Protein AF-A0A4Y2S601-F1 (afdb_monomer)

Nearest PDB structures (foldseek):
  4omk-assembly2_B  TM=8.924E-01  e=3.543E-10  Homo sapiens
  1o6u-assembly3_E  TM=9.011E-01  e=1.229E-09  Homo sapiens
  4uyb-assembly1_A  TM=9.052E-01  e=1.577E-09  Homo sapiens
  1olm-assembly1_A  TM=8.724E-01  e=9.584E-10  Homo sapiens
  1olm-assembly2_C  TM=8.714E-01  e=4.483E-09  Homo sapiens

pLDDT: mean 80.49, std 18.2, range [22.94, 97.75]

Solvent-accessible surface area (backbone atoms only — not comparable to full-atom values): 13726 Å² total; per-residue (Å²): 129,85,57,85,62,67,76,73,51,52,72,69,57,47,52,36,46,54,53,44,56,72,73,49,52,73,68,60,41,52,76,54,68,65,42,63,64,63,57,45,28,33,25,53,62,38,77,52,36,49,69,59,17,50,49,43,49,54,52,28,57,55,48,37,63,74,72,40,51,94,56,32,86,76,61,80,64,58,68,75,56,49,62,74,56,58,70,26,70,73,52,61,49,97,80,57,25,41,29,33,50,42,56,60,19,72,54,58,48,65,60,48,64,72,74,46,54,66,72,54,54,52,49,43,52,52,36,52,52,55,51,49,50,53,52,26,57,60,50,35,76,40,96,82,44,82,30,63,35,30,34,40,35,40,30,29,50,74,54,44,71,70,64,75,62,32,66,66,40,50,52,50,50,52,50,52,50,48,52,44,47,62,60,41,51,63,32,71,64,43,67,41,66,40,67,61,89,67,52,81,91,79,30,72,64,57,41,44,52,52,48,53,54,52,72,56,52,75,80,78,56,97,57,96,64,72,74,57,74,57,89,73,77,86,75,81,83,127

Organism: Araneus ventricosus (NCBI:txid182803)

Radius of gyration: 18.71 Å; Cα contacts (8 Å, |Δi|>4): 264; chains: 1; bounding box: 41×46×53 Å

Secondary structure (DSSP, 8-state):
---TTGGG--HHHHHHHHHHHHHS-HHHHHHTTT-HHHHHHHHHHTTT-HHHHHHHHHHHHHHHHHHTGGGGGG----HHHHHHHTT-EEEE-TT--EEEEE-GGG--HHHHHHHS-HHHHHHHHHHHHHHHHHHHHHHHTSTT-----EEEEEE-TT--HHHHT-HHHHHHHHHHHHHHHHHSTT-EEEEEEES----TTT-HHHHHHHHHHHHH-----SSTTTT---S-------

Sequence (238 aa):
MTESWESDLSVSEKEALDQLKARMSADMIQELHNDTYHIYLFLKDNNFDVNEAETMLTQTLKWRKKVNADAIESFDPPEIVKIYTKNNRIGFDKKGGIVHYLPLGKLDVKGITMSAKYPDLEKTLVKELEEDIRILKEKRKSPNGPFSDVVLIFDMEGLSFANATDKKGLEYLIRVLRITQNYYPCLIRSVYIINSKFSFDSNLLFCFFVYEVSKFYKVCSNEKETTVICKEILITIF

Foldseek 3Di:
DPQPVVVVDDPLLVVLLVVLVVPDDPVLCVLVVVPSVQLSLLCLLVVSPSVSSNVLSVVLSVVCVVLVLVCLLVDDADPVLCVQQPCQFPAADPLRETEGEHALLPDPLVCVVVVDPLSSNLSVLSSVLVVSQVVQVVCSNDPSDNYQEYEYEYENANRDPCSLPDPSSVVSVLSSLCCCQRRPGPHYQAYHYPPDPDDPVPDVSVVVVVVSSVVSDDNSDPDPPRDCPPPDDPPPDD

Structure (mmCIF, N/CA/C/O backbone):
data_AF-A0A4Y2S601-F1
#
_entry.id   AF-A0A4Y2S601-F1
#
loop_
_atom_site.group_PDB
_atom_site.id
_atom_site.type_symbol
_atom_site.label_atom_id
_atom_site.label_alt_id
_atom_site.label_comp_id
_atom_site.label_asym_id
_atom_site.label_entity_id
_atom_site.label_seq_id
_atom_site.pdbx_PDB_ins_code
_atom_site.Cartn_x
_atom_site.Cartn_y
_atom_site.Cartn_z
_atom_site.occupancy
_atom_site.B_iso_or_equiv
_atom_site.auth_seq_id
_atom_site.auth_comp_id
_atom_site.auth_asym_id
_atom_site.auth_atom_id
_atom_site.pdbx_PDB_model_num
ATOM 1 N N . MET A 1 1 ? 4.704 -0.202 -28.710 1.00 43.44 1 MET A N 1
ATOM 2 C CA . MET A 1 1 ? 4.775 1.243 -28.416 1.00 43.44 1 MET A CA 1
ATOM 3 C C . MET A 1 1 ? 5.462 1.354 -27.078 1.00 43.44 1 MET A C 1
ATOM 5 O O . MET A 1 1 ? 4.994 0.705 -26.155 1.00 43.44 1 MET A O 1
ATOM 9 N N . THR A 1 2 ? 6.587 2.054 -26.999 1.00 55.06 2 THR A N 1
ATOM 10 C CA . THR A 1 2 ? 7.208 2.399 -25.714 1.00 55.06 2 THR A CA 1
ATOM 11 C C . THR A 1 2 ? 6.253 3.328 -24.972 1.00 55.06 2 THR A C 1
ATOM 13 O O . THR A 1 2 ? 5.708 4.254 -25.580 1.00 55.06 2 THR A O 1
ATOM 16 N N . GLU A 1 3 ? 5.964 3.035 -23.709 1.00 64.75 3 GLU A N 1
ATOM 17 C CA . GLU A 1 3 ? 5.076 3.872 -22.902 1.00 64.75 3 GLU A CA 1
ATOM 18 C C . GLU A 1 3 ? 5.718 5.256 -22.693 1.00 64.75 3 GLU A C 1
ATOM 20 O O . GLU A 1 3 ? 6.939 5.368 -22.619 1.00 64.75 3 GLU A O 1
ATOM 25 N N . SER A 1 4 ? 4.908 6.320 -22.609 1.00 71.62 4 SER A N 1
ATOM 26 C CA . SER A 1 4 ? 5.395 7.716 -22.587 1.00 71.62 4 SER A CA 1
ATOM 27 C C . SER A 1 4 ? 6.396 8.028 -21.470 1.00 71.62 4 SER A C 1
ATOM 29 O O . SER A 1 4 ? 7.121 9.004 -21.574 1.00 71.62 4 SER A O 1
ATOM 31 N N . TRP A 1 5 ? 6.424 7.241 -20.398 1.00 80.94 5 TRP A N 1
ATOM 32 C CA . TRP A 1 5 ? 7.339 7.444 -19.275 1.00 80.94 5 TRP A CA 1
ATOM 33 C C . TRP A 1 5 ? 8.708 6.785 -19.501 1.00 80.94 5 TRP A C 1
ATOM 35 O O . TRP A 1 5 ? 9.681 7.184 -18.870 1.00 80.94 5 TRP A O 1
ATOM 45 N N . GLU A 1 6 ? 8.813 5.785 -20.388 1.00 81.31 6 GLU A N 1
ATOM 46 C CA . GLU A 1 6 ? 10.089 5.105 -20.657 1.00 81.31 6 GLU A CA 1
ATOM 47 C C . GLU A 1 6 ? 11.079 6.030 -21.377 1.00 81.31 6 GLU A C 1
ATOM 49 O O . GLU A 1 6 ? 12.290 5.850 -21.253 1.00 81.31 6 GLU A O 1
ATOM 54 N N . SER A 1 7 ? 10.582 7.027 -22.121 1.00 81.62 7 SER A N 1
ATOM 55 C CA . SER A 1 7 ? 11.423 8.036 -22.778 1.00 81.62 7 SER A CA 1
ATOM 56 C C . SER A 1 7 ? 12.052 9.032 -21.809 1.00 81.62 7 SER A C 1
ATOM 58 O O . SER A 1 7 ? 13.055 9.647 -22.163 1.00 81.62 7 SER A O 1
ATOM 60 N N . ASP A 1 8 ? 11.484 9.175 -20.611 1.00 84.31 8 ASP A N 1
ATOM 61 C CA . ASP A 1 8 ? 11.950 10.124 -19.597 1.00 84.31 8 ASP A CA 1
ATOM 62 C C . ASP A 1 8 ? 13.019 9.513 -18.673 1.00 84.31 8 ASP A C 1
ATOM 64 O O . ASP A 1 8 ? 13.593 10.214 -17.839 1.00 84.31 8 ASP A O 1
ATOM 68 N N . LEU A 1 9 ? 13.304 8.213 -18.821 1.00 88.25 9 LEU A N 1
ATOM 69 C CA . LEU A 1 9 ? 14.316 7.514 -18.032 1.00 88.25 9 LEU A CA 1
ATOM 70 C C . LEU A 1 9 ? 15.728 7.951 -18.424 1.00 88.25 9 LEU A C 1
ATOM 72 O O . LEU A 1 9 ? 16.095 7.994 -19.602 1.00 88.25 9 LEU A O 1
ATOM 76 N N . SER A 1 10 ? 16.568 8.182 -17.419 1.00 93.06 10 SER A N 1
ATOM 77 C CA . SER A 1 10 ? 18.008 8.309 -17.622 1.00 93.06 10 SER A CA 1
ATOM 78 C C . SER A 1 10 ? 18.621 6.993 -18.115 1.00 93.06 10 SER A C 1
ATOM 80 O O . SER A 1 10 ? 18.059 5.906 -17.954 1.00 93.06 10 SER A O 1
ATOM 82 N N . VAL A 1 11 ? 19.826 7.078 -18.688 1.00 94.56 11 VAL A N 1
ATOM 83 C CA . VAL A 1 11 ? 20.561 5.901 -19.183 1.00 94.56 11 VAL A CA 1
ATOM 84 C C . VAL A 1 11 ? 20.748 4.858 -18.076 1.00 94.56 11 VAL A C 1
ATOM 86 O O . VAL A 1 11 ? 20.460 3.686 -18.297 1.00 94.56 11 VAL A O 1
ATOM 89 N N . SER A 1 12 ? 21.133 5.284 -16.869 1.00 95.00 12 SER A N 1
ATOM 90 C CA . SER A 1 12 ? 21.341 4.383 -15.729 1.00 95.00 12 SER A CA 1
ATOM 91 C C . SER A 1 12 ? 20.056 3.705 -15.250 1.00 95.00 12 SER A C 1
ATOM 93 O O . SER A 1 12 ? 20.079 2.534 -14.886 1.00 95.00 12 SER A O 1
ATOM 95 N N . GLU A 1 13 ? 18.921 4.411 -15.259 1.00 95.06 13 GLU A N 1
ATOM 96 C CA . GLU A 1 13 ? 17.633 3.820 -14.868 1.00 95.06 13 GLU A CA 1
ATOM 97 C C . GLU A 1 13 ? 17.175 2.771 -15.882 1.00 95.06 13 GLU A C 1
ATOM 99 O O . GLU A 1 13 ? 16.664 1.717 -15.500 1.00 95.06 13 GLU A O 1
ATOM 104 N N . LYS A 1 14 ? 17.397 3.034 -17.176 1.00 95.00 14 LYS A N 1
ATOM 105 C CA . LYS A 1 14 ? 17.099 2.082 -18.245 1.00 95.00 14 LYS A CA 1
ATOM 106 C C . LYS A 1 14 ? 17.978 0.836 -18.156 1.00 95.00 14 LYS A C 1
ATOM 108 O O . LYS A 1 14 ? 17.459 -0.272 -18.240 1.00 95.00 14 LYS A O 1
ATOM 113 N N . GLU A 1 15 ? 19.279 1.004 -17.924 1.00 96.62 15 GLU A N 1
ATOM 114 C CA . GLU A 1 15 ? 20.208 -0.113 -17.718 1.00 96.62 15 GLU A CA 1
ATOM 115 C C . GLU A 1 15 ? 19.800 -0.979 -16.519 1.00 96.62 15 GLU A C 1
ATOM 117 O O . GLU A 1 15 ? 19.777 -2.205 -16.628 1.00 96.62 15 GLU A O 1
ATOM 122 N N . ALA A 1 16 ? 19.410 -0.362 -15.398 1.00 97.44 16 ALA A N 1
ATOM 123 C CA . ALA A 1 16 ? 18.926 -1.083 -14.223 1.00 97.44 16 ALA A CA 1
ATOM 124 C C . ALA A 1 16 ? 17.616 -1.846 -14.504 1.00 97.44 16 ALA A C 1
ATOM 126 O O . ALA A 1 16 ? 17.461 -2.992 -14.073 1.00 97.44 16 ALA A O 1
ATOM 127 N N . LEU A 1 17 ? 16.690 -1.244 -15.261 1.00 96.56 17 LEU A N 1
ATOM 128 C CA . LEU A 1 17 ? 15.437 -1.880 -15.679 1.00 96.56 17 LEU A CA 1
ATOM 129 C C . LEU A 1 17 ? 15.673 -3.080 -16.596 1.00 96.56 17 LEU A C 1
ATOM 131 O O . LEU A 1 17 ? 15.105 -4.150 -16.363 1.00 96.56 17 LEU A O 1
ATOM 135 N N . ASP A 1 18 ? 16.527 -2.923 -17.604 1.00 95.75 18 ASP A N 1
ATOM 136 C CA . ASP A 1 18 ? 16.888 -3.996 -18.528 1.00 95.75 18 ASP A CA 1
ATOM 137 C C . ASP A 1 18 ? 17.619 -5.127 -17.789 1.00 95.75 18 ASP A C 1
ATOM 139 O O . ASP A 1 18 ? 17.313 -6.305 -17.996 1.00 95.75 18 ASP A O 1
ATOM 143 N N . GLN A 1 19 ? 18.520 -4.787 -16.860 1.00 97.75 19 GLN A N 1
ATOM 144 C CA . GLN A 1 19 ? 19.219 -5.769 -16.035 1.00 97.75 19 GLN A CA 1
ATOM 145 C C . GLN A 1 19 ? 18.258 -6.550 -15.132 1.00 97.75 19 GLN A C 1
ATOM 147 O O . GLN A 1 19 ? 18.365 -7.775 -15.067 1.00 97.75 19 GLN A O 1
ATOM 152 N N . LEU A 1 20 ? 17.321 -5.881 -14.451 1.00 97.19 20 LEU A N 1
ATOM 153 C CA . LEU A 1 20 ? 16.340 -6.558 -13.599 1.00 97.19 20 LEU A CA 1
ATOM 154 C C . LEU A 1 20 ? 15.445 -7.485 -14.429 1.00 97.19 20 LEU A C 1
ATOM 156 O O . LEU A 1 20 ? 15.294 -8.656 -14.087 1.00 97.19 20 LEU A O 1
ATOM 160 N N . LYS A 1 21 ? 14.917 -7.003 -15.560 1.00 95.50 21 LYS A N 1
ATOM 161 C CA . LYS A 1 21 ? 14.099 -7.815 -16.474 1.00 95.50 21 LYS A CA 1
ATOM 162 C C . LYS A 1 21 ? 14.841 -9.048 -16.984 1.00 95.50 21 LYS A C 1
ATOM 164 O O . LYS A 1 21 ? 14.238 -10.112 -17.068 1.00 95.50 21 LYS A O 1
ATOM 169 N N . ALA A 1 22 ? 16.136 -8.932 -17.283 1.00 96.00 22 ALA A N 1
ATOM 170 C CA . ALA A 1 22 ? 16.953 -10.058 -17.735 1.00 96.00 22 ALA A CA 1
ATOM 171 C C . ALA A 1 22 ? 17.156 -11.145 -16.660 1.00 96.00 22 ALA A C 1
ATOM 173 O O . ALA A 1 22 ? 17.421 -12.296 -17.008 1.00 96.00 22 ALA A O 1
ATOM 174 N N . ARG A 1 23 ? 17.031 -10.805 -15.369 1.00 96.12 23 ARG A N 1
ATOM 175 C CA . ARG A 1 23 ? 17.093 -11.769 -14.252 1.00 96.12 23 ARG A CA 1
ATOM 176 C C . ARG A 1 23 ? 15.753 -12.446 -13.966 1.00 96.12 23 ARG A C 1
ATOM 178 O O . ARG A 1 23 ? 15.719 -13.501 -13.338 1.00 96.12 23 ARG A O 1
ATOM 185 N N . MET A 1 24 ? 14.651 -11.857 -14.420 1.00 94.69 24 MET A N 1
ATOM 186 C CA . MET A 1 24 ? 13.309 -12.379 -14.186 1.00 94.69 24 MET A CA 1
ATOM 187 C C . MET A 1 24 ? 12.972 -13.518 -15.152 1.00 94.69 24 MET A C 1
ATOM 189 O O . MET A 1 24 ? 13.279 -13.465 -16.343 1.00 94.69 24 MET A O 1
ATOM 193 N N . SER A 1 25 ? 12.276 -14.543 -14.655 1.00 93.38 25 SER A N 1
ATOM 194 C CA . SER A 1 25 ? 11.689 -15.565 -15.524 1.00 93.38 25 SER A CA 1
ATOM 195 C C . SER A 1 25 ? 10.435 -15.040 -16.233 1.00 93.38 25 SER A C 1
ATOM 197 O O . SER A 1 25 ? 9.776 -14.111 -15.757 1.00 93.38 25 SER A O 1
ATOM 199 N N . ALA A 1 26 ? 10.062 -15.674 -17.350 1.00 89.81 26 ALA A N 1
ATOM 200 C CA . ALA A 1 26 ? 8.821 -15.356 -18.062 1.00 89.81 26 ALA A CA 1
ATOM 201 C C . ALA A 1 26 ? 7.587 -15.468 -17.147 1.00 89.81 26 ALA A C 1
ATOM 203 O O . ALA A 1 26 ? 6.719 -14.597 -17.179 1.00 89.81 26 ALA A O 1
ATOM 204 N N . ASP A 1 27 ? 7.563 -16.475 -16.269 1.00 90.00 27 ASP A N 1
ATOM 205 C CA . ASP A 1 27 ? 6.489 -16.676 -15.293 1.00 90.00 27 ASP A CA 1
ATOM 206 C C . ASP A 1 27 ? 6.383 -15.499 -14.310 1.00 90.00 27 ASP A C 1
ATOM 208 O O . ASP A 1 27 ? 5.287 -15.009 -14.053 1.00 90.00 27 ASP A O 1
ATOM 212 N N . MET A 1 28 ? 7.510 -14.979 -13.802 1.00 90.56 28 MET A N 1
ATOM 213 C CA . MET A 1 28 ? 7.509 -13.818 -12.896 1.00 90.56 28 MET A CA 1
ATOM 214 C C . MET A 1 28 ? 6.977 -12.557 -13.584 1.00 90.56 28 MET A C 1
ATOM 216 O O . MET A 1 28 ? 6.240 -11.779 -12.979 1.00 90.56 28 MET A O 1
ATOM 220 N N . ILE A 1 29 ? 7.336 -12.348 -14.852 1.00 87.38 29 ILE A N 1
ATOM 221 C CA . ILE A 1 29 ? 6.845 -11.211 -15.643 1.00 87.38 29 ILE A CA 1
ATOM 222 C C . ILE A 1 29 ? 5.335 -11.348 -15.885 1.00 87.38 29 ILE A C 1
ATOM 224 O O . ILE A 1 29 ? 4.592 -10.370 -15.757 1.00 87.38 29 ILE A O 1
ATOM 228 N N . GLN A 1 30 ? 4.865 -12.561 -16.184 1.00 87.44 30 GLN A N 1
ATOM 229 C CA . GLN A 1 30 ? 3.446 -12.848 -16.367 1.00 87.44 30 GLN A CA 1
ATOM 230 C C . GLN A 1 30 ? 2.643 -12.647 -15.072 1.00 87.44 30 GLN A C 1
ATOM 232 O O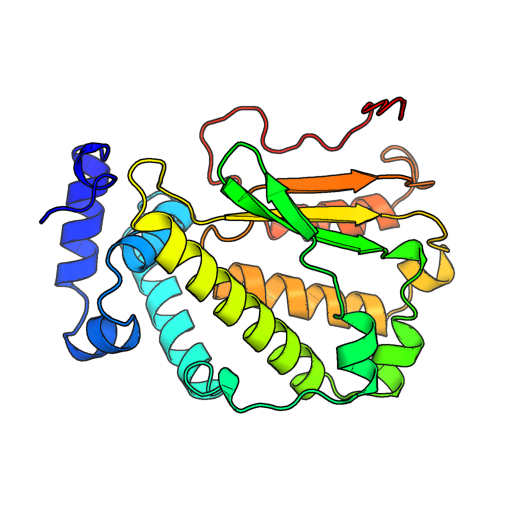 . GLN A 1 30 ? 1.552 -12.082 -15.132 1.00 87.44 30 GLN A O 1
ATOM 237 N N . GLU A 1 31 ? 3.180 -13.044 -13.913 1.00 87.31 31 GLU A N 1
ATOM 238 C CA . GLU A 1 31 ? 2.572 -12.804 -12.591 1.00 87.31 31 GLU A CA 1
ATOM 239 C C . GLU A 1 31 ? 2.428 -11.310 -12.265 1.00 87.31 31 GLU A C 1
ATOM 241 O O . GLU A 1 31 ? 1.511 -10.913 -11.554 1.00 87.31 31 GLU A O 1
ATOM 246 N N . LEU A 1 32 ? 3.284 -10.454 -12.830 1.00 86.12 32 LEU A N 1
ATOM 247 C CA . LEU A 1 32 ? 3.144 -8.994 -12.753 1.00 86.12 32 LEU A CA 1
ATOM 248 C C . LEU A 1 32 ? 2.290 -8.415 -13.891 1.00 86.12 32 LEU A C 1
ATOM 250 O O . LEU A 1 32 ? 2.290 -7.204 -14.118 1.00 86.12 32 LEU A O 1
ATOM 254 N N . HIS A 1 33 ? 1.549 -9.264 -14.605 1.00 85.75 33 HIS A N 1
ATOM 255 C CA . HIS A 1 33 ? 0.698 -8.909 -15.740 1.00 85.75 33 HIS A CA 1
ATOM 256 C C . HIS A 1 33 ? 1.441 -8.184 -16.870 1.00 85.75 33 HIS A C 1
ATOM 258 O O . HIS A 1 33 ? 0.845 -7.377 -17.581 1.00 85.75 33 HIS A O 1
ATOM 264 N N . ASN A 1 34 ? 2.737 -8.466 -17.044 1.00 86.38 34 ASN A N 1
ATOM 265 C CA . ASN A 1 34 ? 3.615 -7.779 -17.996 1.00 86.38 34 ASN A CA 1
ATOM 266 C C . ASN A 1 34 ? 3.676 -6.248 -17.790 1.00 86.38 34 ASN A C 1
ATOM 268 O O . ASN A 1 34 ? 3.987 -5.504 -18.721 1.00 86.38 34 ASN A O 1
ATOM 272 N N . ASP A 1 35 ? 3.391 -5.767 -16.576 1.00 89.06 35 ASP A N 1
ATOM 273 C CA . ASP A 1 35 ? 3.436 -4.345 -16.239 1.00 89.06 35 ASP A CA 1
ATOM 274 C C . ASP A 1 35 ? 4.883 -3.904 -15.991 1.00 89.06 35 ASP A C 1
ATOM 276 O O . ASP A 1 35 ? 5.423 -4.008 -14.887 1.00 89.06 35 ASP A O 1
ATOM 280 N N . THR A 1 36 ? 5.522 -3.410 -17.053 1.00 90.81 36 THR A N 1
ATOM 281 C CA . THR A 1 36 ? 6.906 -2.921 -17.000 1.00 90.81 36 THR A CA 1
ATOM 282 C C . THR A 1 36 ? 7.070 -1.775 -16.008 1.00 90.81 36 THR A C 1
ATOM 284 O O . THR A 1 36 ? 8.086 -1.706 -15.317 1.00 90.81 36 THR A O 1
ATOM 287 N N . TYR A 1 37 ? 6.079 -0.894 -15.897 1.00 90.19 37 TYR A N 1
ATOM 288 C CA . TYR A 1 37 ? 6.154 0.214 -14.959 1.00 90.19 37 TYR A CA 1
ATOM 289 C C . TYR A 1 37 ? 6.116 -0.283 -13.512 1.00 90.19 37 TYR A C 1
ATOM 291 O O . TYR A 1 37 ? 6.840 0.230 -12.667 1.00 90.19 37 TYR A O 1
ATOM 299 N N . HIS A 1 38 ? 5.327 -1.319 -13.213 1.00 90.69 38 HIS A N 1
ATOM 300 C CA . HIS A 1 38 ? 5.338 -1.934 -11.885 1.00 90.69 38 HIS A CA 1
ATOM 301 C C . HIS A 1 38 ? 6.722 -2.504 -11.537 1.00 90.69 38 HIS A C 1
ATOM 303 O O . HIS A 1 38 ? 7.194 -2.294 -10.425 1.00 90.69 38 HIS A O 1
ATOM 309 N N . ILE A 1 39 ? 7.415 -3.139 -12.492 1.00 94.00 39 ILE A N 1
ATOM 310 C CA . ILE A 1 39 ? 8.810 -3.586 -12.312 1.00 94.00 39 ILE A CA 1
ATOM 311 C C . ILE A 1 39 ? 9.731 -2.387 -12.034 1.00 94.00 39 ILE A C 1
ATOM 313 O O . ILE A 1 39 ? 10.544 -2.432 -11.111 1.00 94.00 39 ILE A O 1
ATOM 317 N N . TYR A 1 40 ? 9.570 -1.293 -12.784 1.00 93.75 40 TYR A N 1
ATOM 318 C CA . TYR A 1 40 ? 10.312 -0.050 -12.558 1.00 93.75 40 TYR A CA 1
ATOM 319 C C . TYR A 1 40 ? 10.093 0.522 -11.146 1.00 93.75 40 TYR A C 1
ATOM 321 O O . TYR A 1 40 ? 11.049 0.996 -10.535 1.00 93.75 40 TYR A O 1
ATOM 329 N N . LEU A 1 41 ? 8.884 0.427 -10.577 1.00 91.75 41 LEU A N 1
ATOM 330 C CA . LEU A 1 41 ? 8.625 0.898 -9.211 1.00 91.75 41 LEU A CA 1
ATOM 331 C C . LEU A 1 41 ? 9.475 0.170 -8.159 1.00 91.75 41 LEU A C 1
ATOM 333 O O . LEU A 1 41 ? 9.933 0.819 -7.224 1.00 91.75 41 LEU A O 1
ATOM 337 N N . PHE A 1 42 ? 9.755 -1.130 -8.319 1.00 94.25 42 PHE A N 1
ATOM 338 C CA . PHE A 1 42 ? 10.661 -1.850 -7.409 1.00 94.25 42 PHE A CA 1
ATOM 339 C C . PHE A 1 42 ? 12.089 -1.303 -7.459 1.00 94.25 42 PHE A C 1
ATOM 341 O O . PHE A 1 42 ? 12.743 -1.209 -6.422 1.00 94.25 42 PHE A O 1
ATOM 348 N N . LEU A 1 43 ? 12.573 -0.920 -8.643 1.00 95.06 43 LEU A N 1
ATOM 349 C CA . LEU A 1 43 ? 13.878 -0.272 -8.781 1.00 95.06 43 LEU A CA 1
ATOM 350 C C . LEU A 1 43 ? 13.867 1.105 -8.133 1.00 95.06 43 LEU A C 1
ATOM 352 O O . LEU A 1 43 ? 14.752 1.410 -7.338 1.00 95.06 43 LEU A O 1
ATOM 356 N N . LYS A 1 44 ? 12.840 1.908 -8.417 1.00 90.81 44 LYS A N 1
ATOM 357 C CA . LYS A 1 44 ? 12.692 3.246 -7.844 1.00 90.81 44 LYS A CA 1
ATOM 358 C C . LYS A 1 44 ? 12.669 3.216 -6.310 1.00 90.81 44 LYS A C 1
ATOM 360 O O . LYS A 1 44 ? 13.366 4.010 -5.687 1.00 90.81 44 LYS A O 1
ATOM 365 N N . ASP A 1 45 ? 11.952 2.267 -5.705 1.00 87.06 45 ASP A N 1
ATOM 366 C CA . ASP A 1 45 ? 11.852 2.104 -4.242 1.00 87.06 45 ASP A CA 1
ATOM 367 C C . ASP A 1 45 ? 13.185 1.704 -3.578 1.00 87.06 45 ASP A C 1
ATOM 369 O O . ASP A 1 45 ? 13.444 1.970 -2.398 1.00 87.06 45 ASP A O 1
ATOM 373 N N . ASN A 1 46 ? 14.071 1.093 -4.366 1.00 90.94 46 ASN A N 1
ATOM 374 C CA . ASN A 1 46 ? 15.376 0.605 -3.938 1.00 90.94 46 ASN A CA 1
ATOM 375 C C . ASN A 1 46 ? 16.536 1.423 -4.524 1.00 90.94 46 ASN A C 1
ATOM 377 O O . ASN A 1 46 ? 17.654 0.925 -4.611 1.00 90.94 46 ASN A O 1
ATOM 381 N N . ASN A 1 47 ? 16.295 2.689 -4.896 1.00 91.06 47 ASN A N 1
ATOM 382 C CA . ASN A 1 47 ? 17.311 3.604 -5.439 1.00 91.06 47 ASN A CA 1
ATOM 383 C C . ASN A 1 47 ? 18.101 3.011 -6.622 1.00 91.06 47 ASN A C 1
ATOM 385 O O . ASN A 1 47 ? 19.299 3.252 -6.760 1.00 91.06 47 ASN A O 1
ATOM 389 N N . PHE A 1 48 ? 17.425 2.223 -7.458 1.00 94.31 48 PHE A N 1
ATOM 390 C CA . PHE A 1 48 ? 17.985 1.512 -8.607 1.00 94.31 48 PHE A CA 1
ATOM 391 C C . PHE A 1 48 ? 19.071 0.476 -8.266 1.00 94.31 48 PHE A C 1
ATOM 393 O O . PHE A 1 48 ? 19.785 0.023 -9.160 1.00 94.31 48 PHE A O 1
ATOM 400 N N . ASP A 1 49 ? 19.158 0.027 -7.007 1.00 96.38 49 ASP A N 1
ATOM 401 C CA . ASP A 1 49 ? 19.901 -1.186 -6.665 1.00 96.38 49 ASP A CA 1
ATOM 402 C C . ASP A 1 49 ? 19.134 -2.414 -7.172 1.00 96.38 49 ASP A C 1
ATOM 404 O O . ASP A 1 49 ? 18.074 -2.787 -6.660 1.00 96.38 49 ASP A O 1
ATOM 408 N N . VAL A 1 50 ? 19.683 -3.047 -8.207 1.00 97.75 50 VAL A N 1
ATOM 409 C CA . VAL A 1 50 ? 19.055 -4.190 -8.875 1.00 97.75 50 VAL A CA 1
ATOM 410 C C . VAL A 1 50 ? 18.932 -5.404 -7.950 1.00 97.75 50 VAL A C 1
ATOM 412 O O . VAL A 1 50 ? 17.951 -6.135 -8.057 1.00 97.75 50 VAL A O 1
ATOM 415 N N . ASN A 1 51 ? 19.874 -5.626 -7.028 1.00 97.56 51 ASN A N 1
ATOM 416 C CA . ASN A 1 51 ? 19.836 -6.786 -6.131 1.00 97.56 51 ASN A CA 1
ATOM 417 C C . ASN A 1 51 ? 18.756 -6.623 -5.052 1.00 97.56 51 ASN A C 1
ATOM 419 O O . ASN A 1 51 ? 18.021 -7.570 -4.752 1.00 97.56 51 ASN A O 1
ATOM 423 N N . GLU A 1 52 ? 18.642 -5.424 -4.481 1.00 96.12 52 GLU A N 1
ATOM 424 C CA . GLU A 1 52 ? 17.601 -5.109 -3.495 1.00 96.12 52 GLU A CA 1
ATOM 425 C C . GLU A 1 52 ? 16.209 -5.110 -4.144 1.00 96.12 52 GLU A C 1
ATOM 427 O O . GLU A 1 52 ? 15.277 -5.725 -3.618 1.00 96.12 52 GLU A O 1
ATOM 432 N N . ALA A 1 53 ? 16.075 -4.527 -5.341 1.00 96.25 53 ALA A N 1
ATOM 433 C CA . ALA A 1 53 ? 14.828 -4.551 -6.104 1.00 96.25 53 ALA A CA 1
ATOM 434 C C . ALA A 1 53 ? 14.387 -5.982 -6.456 1.00 96.25 53 ALA A C 1
ATOM 436 O O . ALA A 1 53 ? 13.223 -6.335 -6.262 1.00 96.25 53 ALA A O 1
ATOM 437 N N . GLU A 1 54 ? 15.310 -6.831 -6.919 1.00 96.88 54 GLU A N 1
ATOM 438 C CA . GLU A 1 54 ? 15.053 -8.250 -7.199 1.00 96.88 54 GLU A CA 1
ATOM 439 C C . GLU A 1 54 ? 14.608 -9.011 -5.941 1.00 96.88 54 GLU A C 1
ATOM 441 O O . GLU A 1 54 ? 13.668 -9.816 -5.985 1.00 96.88 54 GLU A O 1
ATOM 446 N N . THR A 1 55 ? 15.243 -8.724 -4.803 1.00 96.62 55 THR A N 1
ATOM 447 C CA . THR A 1 55 ? 14.897 -9.318 -3.508 1.00 96.62 55 THR A CA 1
ATOM 448 C C . THR A 1 55 ? 13.478 -8.936 -3.092 1.00 96.62 55 THR A C 1
ATOM 450 O O . THR A 1 55 ? 12.668 -9.823 -2.797 1.00 96.62 55 THR A O 1
ATOM 453 N N . MET A 1 56 ? 13.144 -7.643 -3.116 1.00 95.19 56 MET A N 1
ATOM 454 C CA . MET A 1 56 ? 11.811 -7.138 -2.774 1.00 95.19 56 MET A CA 1
ATOM 455 C C . MET A 1 56 ? 10.734 -7.679 -3.724 1.00 95.19 56 MET A C 1
ATOM 457 O O . MET A 1 56 ? 9.682 -8.143 -3.274 1.00 95.19 56 MET A O 1
ATOM 461 N N . LEU A 1 57 ? 11.003 -7.693 -5.031 1.00 96.31 57 LEU A N 1
ATOM 462 C CA . LEU A 1 57 ? 10.089 -8.218 -6.048 1.00 96.31 57 LEU A CA 1
ATOM 463 C C . LEU A 1 57 ? 9.809 -9.706 -5.815 1.00 96.31 57 LEU A C 1
ATOM 465 O O . LEU A 1 57 ? 8.653 -10.131 -5.771 1.00 96.31 57 LEU A O 1
ATOM 469 N N . THR A 1 58 ? 10.852 -10.504 -5.583 1.00 95.75 58 THR A N 1
ATOM 470 C CA . THR A 1 58 ? 10.716 -11.945 -5.322 1.00 95.75 58 THR A CA 1
ATOM 471 C C . THR A 1 58 ? 9.922 -12.218 -4.044 1.00 95.75 58 THR A C 1
ATOM 473 O O . THR A 1 58 ? 9.093 -13.134 -4.000 1.00 95.75 58 THR A O 1
ATOM 476 N N . GLN A 1 59 ? 10.155 -11.436 -2.987 1.00 96.44 59 GLN A N 1
ATOM 477 C CA . GLN A 1 59 ? 9.381 -11.526 -1.747 1.00 96.44 59 GLN A CA 1
ATOM 478 C C . GLN A 1 59 ? 7.914 -11.154 -1.973 1.00 96.44 59 GLN A C 1
ATOM 480 O O . GLN A 1 59 ? 7.026 -11.854 -1.478 1.00 96.44 59 GLN A O 1
ATOM 485 N N . THR A 1 60 ? 7.661 -10.119 -2.772 1.00 96.00 60 THR A N 1
ATOM 486 C CA . THR A 1 60 ? 6.312 -9.676 -3.131 1.00 96.00 60 THR A CA 1
ATOM 487 C C . THR A 1 60 ? 5.556 -10.758 -3.887 1.00 96.00 60 THR A C 1
ATOM 489 O O . THR A 1 60 ? 4.458 -11.116 -3.471 1.00 96.00 60 THR A O 1
ATOM 492 N N . LEU A 1 61 ? 6.149 -11.375 -4.912 1.00 95.44 61 LEU A N 1
ATOM 493 C CA . LEU A 1 61 ? 5.510 -12.468 -5.657 1.00 95.44 61 LEU A CA 1
ATOM 494 C C . LEU A 1 61 ? 5.161 -13.667 -4.762 1.00 95.44 61 LEU A C 1
ATOM 496 O O . LEU A 1 61 ? 4.057 -14.212 -4.828 1.00 95.44 61 LEU A O 1
ATOM 500 N N . LYS A 1 62 ? 6.064 -14.052 -3.849 1.00 95.81 62 LYS A N 1
ATOM 501 C CA . LYS A 1 62 ? 5.788 -15.108 -2.857 1.00 95.81 62 LYS A CA 1
ATOM 502 C C . LYS A 1 62 ? 4.630 -14.731 -1.930 1.00 95.81 62 LYS A C 1
ATOM 504 O O . LYS A 1 62 ? 3.779 -15.571 -1.630 1.00 95.81 62 LYS A O 1
ATOM 509 N N . TRP A 1 63 ? 4.596 -13.485 -1.464 1.00 96.25 63 TRP A N 1
ATOM 510 C CA . TRP A 1 63 ? 3.533 -12.991 -0.595 1.00 96.25 63 TRP A CA 1
ATOM 511 C C . TRP A 1 63 ? 2.183 -12.917 -1.316 1.00 96.25 63 TRP A C 1
ATOM 513 O O . TRP A 1 63 ? 1.197 -13.406 -0.764 1.00 96.25 63 TRP A O 1
ATOM 523 N N . ARG A 1 64 ? 2.142 -12.420 -2.561 1.00 95.31 64 ARG A N 1
ATOM 524 C CA . ARG A 1 64 ? 0.929 -12.360 -3.395 1.00 95.31 64 ARG A CA 1
ATOM 525 C C . ARG A 1 64 ? 0.262 -13.727 -3.507 1.00 95.31 64 ARG A C 1
ATOM 527 O O . ARG A 1 64 ? -0.929 -13.848 -3.226 1.00 95.31 64 ARG A O 1
ATOM 534 N N . LYS A 1 65 ? 1.046 -14.775 -3.796 1.00 94.62 65 LYS A N 1
ATOM 535 C CA . LYS A 1 65 ? 0.567 -16.170 -3.821 1.00 94.62 65 LYS A CA 1
ATOM 536 C C . LYS A 1 65 ? 0.007 -16.612 -2.472 1.00 94.62 65 LYS A C 1
ATOM 538 O O . LYS A 1 65 ? -1.061 -17.212 -2.410 1.00 94.62 65 LYS A O 1
ATOM 543 N N . LYS A 1 66 ? 0.702 -16.290 -1.376 1.00 94.44 66 LYS A N 1
ATOM 544 C CA . LY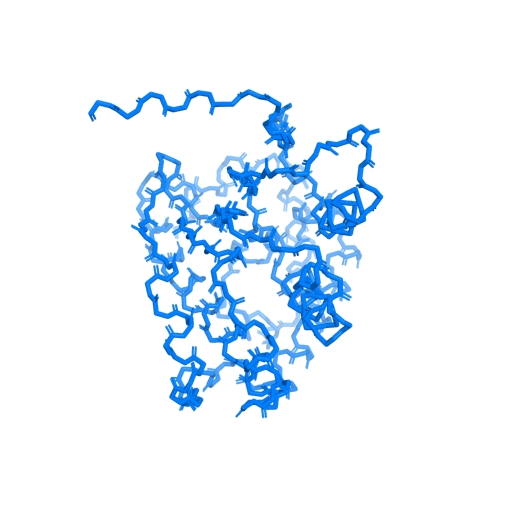S A 1 66 ? 0.285 -16.659 -0.014 1.00 94.44 66 LYS A CA 1
ATOM 545 C C . LYS A 1 66 ? -1.060 -16.041 0.378 1.00 94.44 66 LYS A C 1
ATOM 547 O O . LYS A 1 66 ? -1.848 -16.702 1.050 1.00 94.44 66 LYS A O 1
ATOM 552 N N . VAL A 1 67 ? -1.307 -14.785 0.007 1.00 92.94 67 VAL A N 1
ATOM 553 C CA . VAL A 1 67 ? -2.554 -14.077 0.355 1.00 92.94 67 VAL A CA 1
ATOM 554 C C . VAL A 1 67 ? -3.639 -14.199 -0.714 1.00 92.94 67 VAL A C 1
ATOM 556 O O . VAL A 1 67 ? -4.753 -13.730 -0.490 1.00 92.94 67 VAL A O 1
ATOM 559 N N . ASN A 1 68 ? -3.334 -14.868 -1.830 1.00 93.00 68 ASN A N 1
ATOM 560 C CA . ASN A 1 68 ? -4.190 -14.980 -3.006 1.00 93.00 68 ASN A CA 1
ATOM 561 C C . ASN A 1 68 ? -4.611 -13.600 -3.550 1.00 93.00 68 ASN A C 1
ATOM 563 O O . ASN A 1 68 ? -5.791 -13.359 -3.809 1.00 93.00 68 ASN A O 1
ATOM 567 N N . ALA A 1 69 ? -3.637 -12.687 -3.666 1.00 93.00 69 ALA A N 1
ATOM 568 C CA . ALA A 1 69 ? -3.864 -11.300 -4.081 1.00 93.00 69 ALA A CA 1
ATOM 569 C C . ALA A 1 69 ? -4.546 -11.216 -5.456 1.00 93.00 69 ALA A C 1
ATOM 571 O O . ALA A 1 69 ? -5.471 -10.434 -5.635 1.00 93.00 69 ALA A O 1
ATOM 572 N N . ASP A 1 70 ? -4.179 -12.089 -6.395 1.00 89.88 70 ASP A N 1
ATOM 573 C CA . ASP A 1 70 ? -4.705 -12.049 -7.767 1.00 89.88 70 ASP A CA 1
ATOM 574 C C . ASP A 1 70 ? -6.197 -12.426 -7.857 1.00 89.88 70 ASP A C 1
ATOM 576 O O . ASP A 1 70 ? -6.865 -12.104 -8.835 1.00 89.88 70 ASP A O 1
ATOM 580 N N . ALA A 1 71 ? -6.750 -13.070 -6.823 1.00 93.12 71 ALA A N 1
ATOM 581 C CA . ALA A 1 71 ? -8.179 -13.362 -6.711 1.00 93.12 71 ALA A CA 1
ATOM 582 C C . ALA A 1 71 ? -8.882 -12.497 -5.647 1.00 93.12 71 ALA A C 1
ATOM 584 O O . ALA A 1 71 ? -10.042 -12.762 -5.310 1.00 93.12 71 ALA A O 1
ATOM 585 N N . ILE A 1 72 ? -8.221 -11.464 -5.106 1.00 94.50 72 ILE A N 1
ATOM 586 C CA . ILE A 1 72 ? -8.761 -10.649 -4.005 1.00 94.50 72 ILE A CA 1
ATOM 587 C C . ILE A 1 72 ? -10.030 -9.880 -4.400 1.00 94.50 72 ILE A C 1
ATOM 589 O O . ILE A 1 72 ? -10.860 -9.548 -3.550 1.00 94.50 72 ILE A O 1
ATOM 593 N N . GLU A 1 73 ? -10.248 -9.642 -5.695 1.00 90.88 73 GLU A N 1
ATOM 594 C CA . GLU A 1 73 ? -11.486 -9.034 -6.189 1.00 90.88 73 GLU A CA 1
ATOM 595 C C . GLU A 1 73 ? -12.728 -9.860 -5.802 1.00 90.88 73 GLU A C 1
ATOM 597 O O . GLU A 1 73 ? -13.780 -9.279 -5.537 1.00 90.88 73 GLU A O 1
ATOM 602 N N . SER A 1 74 ? -12.594 -11.183 -5.658 1.00 92.81 74 SER A N 1
ATOM 603 C CA . SER A 1 74 ? -13.679 -12.083 -5.234 1.00 92.81 74 SER A CA 1
ATOM 604 C C . SER A 1 74 ? -13.912 -12.131 -3.717 1.00 92.81 74 SER A C 1
ATOM 606 O O . SER A 1 74 ? -14.944 -12.627 -3.271 1.00 92.81 74 SER A O 1
ATOM 608 N N . PHE A 1 75 ? -12.974 -11.622 -2.909 1.00 94.38 75 PHE A N 1
ATOM 609 C CA . PHE A 1 75 ? -13.122 -11.581 -1.455 1.00 94.38 75 PHE A CA 1
ATOM 610 C C . PHE A 1 75 ? -14.199 -10.569 -1.055 1.00 94.38 75 PHE A C 1
ATOM 612 O O . PHE A 1 75 ? -14.125 -9.406 -1.458 1.00 94.38 75 PHE A O 1
ATOM 619 N N . ASP A 1 76 ? -15.163 -10.995 -0.240 1.00 93.69 76 ASP A N 1
ATOM 620 C CA . ASP A 1 76 ? -16.176 -10.115 0.339 1.00 93.69 76 ASP A CA 1
ATOM 621 C C . ASP A 1 76 ? -15.807 -9.760 1.791 1.00 93.69 76 ASP A C 1
ATOM 623 O O . ASP A 1 76 ? -15.809 -10.650 2.649 1.00 93.69 76 ASP A O 1
ATOM 627 N N . PRO A 1 77 ? -15.443 -8.497 2.091 1.00 92.88 77 PRO A N 1
ATOM 628 C CA . PRO A 1 77 ? -15.108 -8.088 3.450 1.00 92.88 77 PRO A CA 1
ATOM 629 C C . PRO A 1 77 ? -16.291 -8.239 4.419 1.00 92.88 77 PRO A C 1
ATOM 631 O O . PRO A 1 77 ? -17.446 -8.131 4.008 1.00 92.88 77 PRO A O 1
ATOM 634 N N . PRO A 1 78 ? -16.053 -8.393 5.732 1.00 92.00 78 PRO A N 1
ATOM 635 C CA . PRO A 1 78 ? -17.136 -8.317 6.707 1.00 92.00 78 PRO A CA 1
ATOM 636 C C . PRO A 1 78 ? -17.847 -6.954 6.640 1.00 92.00 78 PRO A C 1
ATOM 638 O O . PRO A 1 78 ? -17.187 -5.922 6.518 1.00 92.00 78 PRO A O 1
ATOM 641 N N . GLU A 1 79 ? -19.177 -6.931 6.785 1.00 90.31 79 GLU A N 1
ATOM 642 C CA . GLU A 1 79 ? -19.997 -5.705 6.675 1.00 90.31 79 GLU A CA 1
ATOM 643 C C . GLU A 1 79 ? -19.490 -4.555 7.543 1.00 90.31 79 GLU A C 1
ATOM 645 O O . GLU A 1 79 ? -19.408 -3.410 7.105 1.00 90.31 79 GLU A O 1
ATOM 650 N N . ILE A 1 80 ? -19.081 -4.878 8.770 1.00 86.69 80 ILE A N 1
ATOM 651 C CA . ILE A 1 80 ? -18.528 -3.896 9.695 1.00 86.69 80 ILE A CA 1
ATOM 652 C C . ILE A 1 80 ? -17.292 -3.211 9.102 1.00 86.69 80 ILE A C 1
ATOM 654 O O . ILE A 1 80 ? -17.189 -1.994 9.160 1.00 86.69 80 ILE A O 1
ATOM 658 N N . VAL A 1 81 ? -16.406 -3.963 8.443 1.00 87.69 81 VAL A N 1
ATOM 659 C CA . VAL A 1 81 ? -15.194 -3.434 7.806 1.00 87.69 81 VAL A CA 1
ATOM 660 C C . VAL A 1 81 ? -15.556 -2.579 6.595 1.00 87.69 81 VAL A C 1
ATOM 662 O O . VAL A 1 81 ? -15.014 -1.486 6.467 1.00 87.69 81 VAL A O 1
ATOM 665 N N . LYS A 1 82 ? -16.525 -3.014 5.772 1.00 89.19 82 LYS A N 1
ATOM 666 C CA . LYS A 1 82 ? -17.022 -2.231 4.626 1.00 89.19 82 LYS A CA 1
ATOM 667 C C . LYS A 1 82 ? -17.507 -0.849 5.047 1.00 89.19 82 LYS A C 1
ATOM 669 O O . LYS A 1 82 ? -17.275 0.117 4.334 1.00 89.19 82 LYS A O 1
ATOM 674 N N . ILE A 1 83 ? -18.183 -0.739 6.192 1.00 85.50 83 ILE A N 1
ATOM 675 C CA . ILE A 1 83 ? -18.671 0.549 6.708 1.00 85.50 83 ILE A CA 1
ATOM 676 C C . ILE A 1 83 ? -17.504 1.493 7.020 1.00 85.50 83 ILE A C 1
ATOM 678 O O . ILE A 1 83 ? -17.599 2.679 6.715 1.00 85.50 83 ILE A O 1
ATOM 682 N N . TYR A 1 84 ? -16.409 0.978 7.587 1.00 79.50 84 TYR A N 1
ATOM 683 C CA . TYR A 1 84 ? -15.230 1.785 7.918 1.00 79.50 84 TYR A CA 1
ATOM 684 C C . TYR A 1 84 ? -14.373 2.150 6.712 1.00 79.50 84 TYR A C 1
ATOM 686 O O . TYR A 1 84 ? -13.690 3.168 6.749 1.00 79.50 84 TYR A O 1
ATOM 694 N N . THR A 1 85 ? -14.382 1.326 5.668 1.00 79.56 85 THR A N 1
ATOM 695 C CA . THR A 1 85 ? -13.633 1.597 4.438 1.00 79.56 85 THR A CA 1
ATOM 696 C C . THR A 1 85 ? -14.420 2.406 3.412 1.00 79.56 85 THR A C 1
ATOM 698 O O . THR A 1 85 ? -13.866 2.962 2.458 1.00 79.56 85 THR A O 1
ATOM 701 N N . LYS A 1 86 ? -15.737 2.510 3.607 1.00 77.38 86 LYS A N 1
ATOM 702 C CA . LYS A 1 86 ? -16.636 3.226 2.712 1.00 77.38 86 LYS A CA 1
ATOM 703 C C . LYS A 1 86 ? -16.206 4.685 2.563 1.00 77.38 86 LYS A C 1
ATOM 705 O O . LYS A 1 86 ? -16.145 5.429 3.535 1.00 77.38 86 LYS A O 1
ATOM 710 N N . ASN A 1 87 ? -16.035 5.109 1.313 1.00 79.56 87 ASN A N 1
ATOM 711 C CA . ASN A 1 87 ? -15.698 6.481 0.919 1.00 79.56 87 ASN A CA 1
ATOM 712 C C . ASN A 1 87 ? -14.308 6.971 1.358 1.00 79.56 87 ASN A C 1
ATOM 714 O O . ASN A 1 87 ? -14.079 8.179 1.331 1.00 79.56 87 ASN A O 1
ATOM 718 N N . ASN A 1 88 ? -13.375 6.078 1.708 1.00 88.44 88 ASN A N 1
ATOM 719 C CA . ASN A 1 88 ? -11.993 6.493 1.961 1.00 88.44 88 ASN A CA 1
ATOM 720 C C . ASN A 1 88 ? -11.391 7.169 0.723 1.00 88.44 88 ASN A C 1
ATOM 722 O O . ASN A 1 88 ? -10.830 8.254 0.823 1.00 88.44 88 ASN A O 1
ATOM 726 N N . ARG A 1 89 ? -11.583 6.594 -0.468 1.00 93.31 89 ARG A N 1
ATOM 727 C CA . ARG A 1 89 ? -11.157 7.205 -1.731 1.00 93.31 89 ARG A CA 1
ATOM 728 C C . ARG A 1 89 ? -12.092 8.349 -2.128 1.00 93.31 89 ARG A C 1
ATOM 730 O O . ARG A 1 89 ? -13.228 8.108 -2.536 1.00 93.31 89 ARG A O 1
ATOM 737 N N . ILE A 1 90 ? -11.598 9.584 -2.067 1.00 93.81 90 ILE A N 1
ATOM 738 C CA . ILE A 1 90 ? -12.394 10.802 -2.306 1.00 93.81 90 ILE A CA 1
ATOM 739 C C . ILE A 1 90 ? -12.165 11.443 -3.679 1.00 93.81 90 ILE A C 1
ATOM 741 O O . ILE A 1 90 ? -12.903 12.349 -4.061 1.00 93.81 90 ILE A O 1
ATOM 745 N N . GLY A 1 91 ? -11.169 10.988 -4.442 1.00 92.50 91 GLY A N 1
ATOM 746 C CA . GLY A 1 91 ? -10.931 11.483 -5.796 1.00 92.50 91 GLY A CA 1
ATOM 747 C C . GLY A 1 91 ? -9.472 11.406 -6.220 1.00 92.50 91 GLY A C 1
ATOM 748 O O . GLY A 1 91 ? -8.757 10.479 -5.845 1.00 92.50 91 GLY A O 1
ATOM 749 N N . PHE A 1 92 ? -9.053 12.388 -7.018 1.00 91.00 92 PHE A N 1
ATOM 750 C CA . PHE A 1 92 ? -7.689 12.521 -7.524 1.00 91.00 92 PHE A CA 1
ATOM 751 C C . PHE A 1 92 ? -7.153 13.922 -7.243 1.00 91.00 92 PHE A C 1
ATOM 753 O O . PHE A 1 92 ? -7.918 14.889 -7.265 1.00 91.00 92 PHE A O 1
ATOM 760 N N . ASP A 1 93 ? -5.850 14.041 -7.011 1.00 87.38 93 ASP A N 1
ATOM 761 C CA . ASP A 1 93 ? -5.199 15.340 -6.871 1.00 87.38 93 ASP A CA 1
ATOM 762 C C . ASP A 1 93 ? -4.808 15.941 -8.235 1.00 87.38 93 ASP A C 1
ATOM 764 O O . ASP A 1 93 ? -5.072 15.377 -9.300 1.00 87.38 93 ASP A O 1
ATOM 768 N N . LYS A 1 94 ? -4.158 17.110 -8.216 1.00 84.81 94 LYS A N 1
ATOM 769 C CA . LYS A 1 94 ? -3.718 17.804 -9.439 1.00 84.81 94 LYS A CA 1
ATOM 770 C C . LYS A 1 94 ? -2.641 17.043 -10.219 1.00 84.81 94 LYS A C 1
ATOM 772 O O . LYS A 1 94 ? -2.540 17.243 -11.425 1.00 84.81 94 LYS A O 1
ATOM 777 N N . LYS A 1 95 ? -1.850 16.198 -9.546 1.00 82.62 95 LYS A N 1
ATOM 778 C CA . LYS A 1 95 ? -0.857 15.311 -10.168 1.00 82.62 95 LYS A CA 1
ATOM 779 C C . LYS A 1 95 ? -1.487 13.974 -10.595 1.00 82.62 95 LYS A C 1
ATOM 781 O O . LYS A 1 95 ? -0.776 13.116 -11.093 1.00 82.62 95 LYS A O 1
ATOM 786 N N . GLY A 1 96 ? -2.804 13.805 -10.426 1.00 83.38 96 GLY A N 1
ATOM 787 C CA . GLY A 1 96 ? -3.596 12.637 -10.814 1.00 83.38 96 GLY A CA 1
ATOM 788 C C . GLY A 1 96 ? -3.418 11.397 -9.935 1.00 83.38 96 GLY A C 1
ATOM 789 O O . GLY A 1 96 ? -3.923 10.333 -10.305 1.00 83.38 96 GLY A O 1
ATOM 790 N N . GLY A 1 97 ? -2.759 11.536 -8.781 1.00 87.44 97 GLY A N 1
ATOM 791 C CA . GLY A 1 97 ? -2.690 10.499 -7.754 1.00 87.44 97 GLY A CA 1
ATOM 792 C C . GLY A 1 97 ? -4.032 10.324 -7.049 1.00 87.44 97 GLY A C 1
ATOM 793 O O . GLY A 1 97 ? -4.823 11.268 -6.965 1.00 87.44 97 GLY A O 1
ATOM 794 N N . ILE A 1 98 ? -4.315 9.118 -6.561 1.00 93.12 98 ILE A N 1
ATOM 795 C CA . ILE A 1 98 ? -5.554 8.830 -5.823 1.00 93.12 98 ILE A CA 1
ATOM 796 C C . ILE A 1 98 ? -5.486 9.498 -4.451 1.00 93.12 98 ILE A C 1
ATOM 798 O O . ILE A 1 98 ? -4.483 9.379 -3.757 1.00 93.12 98 ILE A O 1
ATOM 802 N N . VAL A 1 99 ? -6.557 10.166 -4.027 1.00 92.38 99 VAL A N 1
ATOM 803 C CA . VAL A 1 99 ? -6.640 10.774 -2.694 1.00 92.38 99 VAL A CA 1
ATOM 804 C C . VAL A 1 99 ? -7.540 9.936 -1.801 1.00 92.38 99 VAL A C 1
ATOM 806 O O . VAL A 1 99 ? -8.726 9.761 -2.097 1.00 92.38 99 VAL A O 1
ATOM 809 N N . HIS A 1 100 ? -6.984 9.473 -0.683 1.00 92.88 100 HIS A N 1
ATOM 810 C CA . HIS A 1 100 ? -7.736 8.864 0.408 1.00 92.88 100 HIS A CA 1
ATOM 811 C C . HIS A 1 100 ? -7.862 9.820 1.587 1.00 92.88 100 HIS A C 1
ATOM 813 O O . HIS A 1 100 ? -6.873 10.393 2.036 1.00 92.88 100 HIS A O 1
ATOM 819 N N . TYR A 1 101 ? -9.070 9.954 2.119 1.00 91.06 101 TYR A N 1
ATOM 820 C CA . TYR A 1 101 ? -9.367 10.654 3.360 1.00 91.06 101 TYR A CA 1
ATOM 821 C C . TYR A 1 101 ? -9.724 9.640 4.445 1.00 91.06 101 TYR A C 1
ATOM 823 O O . TYR A 1 101 ? -10.628 8.825 4.283 1.00 91.06 101 TYR A O 1
ATOM 831 N N . LEU A 1 102 ? -8.995 9.696 5.556 1.00 89.25 102 LEU A N 1
ATOM 832 C CA . LEU A 1 102 ? -9.061 8.735 6.647 1.00 89.25 102 LEU A CA 1
ATOM 833 C C . LEU A 1 102 ? -9.308 9.493 7.958 1.00 89.25 102 LEU A C 1
ATOM 835 O O . LEU A 1 102 ? -8.370 10.067 8.522 1.00 89.25 102 LEU A O 1
ATOM 839 N N . PRO A 1 103 ? -10.555 9.516 8.463 1.00 89.31 103 PRO A N 1
ATOM 840 C CA . PRO A 1 103 ? -10.920 10.239 9.677 1.00 89.31 103 PRO A CA 1
ATOM 841 C C . PRO A 1 103 ? -10.510 9.476 10.940 1.00 89.31 103 PRO A C 1
ATOM 843 O O . PRO A 1 103 ? -11.357 9.042 11.722 1.00 89.31 103 PRO A O 1
ATOM 846 N N . LEU A 1 104 ? -9.201 9.305 11.145 1.00 83.44 104 LEU A N 1
ATOM 847 C CA . LEU A 1 104 ? -8.611 8.497 12.216 1.00 83.44 104 LEU A CA 1
ATOM 848 C C . LEU A 1 104 ? -9.141 8.853 13.609 1.00 83.44 104 LEU A C 1
ATOM 850 O O . LEU A 1 104 ? -9.330 7.959 14.432 1.00 83.44 104 LEU A O 1
ATOM 854 N N . GLY A 1 105 ? -9.429 10.129 13.877 1.00 82.94 105 GLY A N 1
ATOM 855 C CA . GLY A 1 105 ? -9.983 10.546 15.167 1.00 82.94 105 GLY A CA 1
ATOM 856 C C . GLY A 1 105 ? -11.420 10.090 15.436 1.00 82.94 105 GLY A C 1
ATOM 857 O O . GLY A 1 105 ? -11.823 9.992 16.595 1.00 82.94 105 GLY A O 1
ATOM 858 N N . LYS A 1 106 ? -12.169 9.747 14.384 1.00 84.69 106 LYS A N 1
ATOM 859 C CA . LYS A 1 106 ? -13.558 9.263 14.441 1.00 84.69 106 LYS A CA 1
ATOM 860 C C . LYS A 1 106 ? -13.658 7.745 14.243 1.00 84.69 106 LYS A C 1
ATOM 862 O O . LYS A 1 106 ? -14.748 7.191 14.373 1.00 84.69 106 LYS A O 1
ATOM 867 N N . LEU A 1 107 ? -12.548 7.064 13.941 1.00 84.31 107 LEU A N 1
ATOM 868 C CA . LEU A 1 107 ? -12.522 5.612 13.773 1.00 84.31 107 LEU A CA 1
ATOM 869 C C . LEU A 1 107 ? -12.565 4.891 15.125 1.00 84.31 107 LEU A C 1
ATOM 871 O O . LEU A 1 107 ? -11.699 5.072 15.982 1.00 84.31 107 LEU A O 1
ATOM 875 N N . ASP 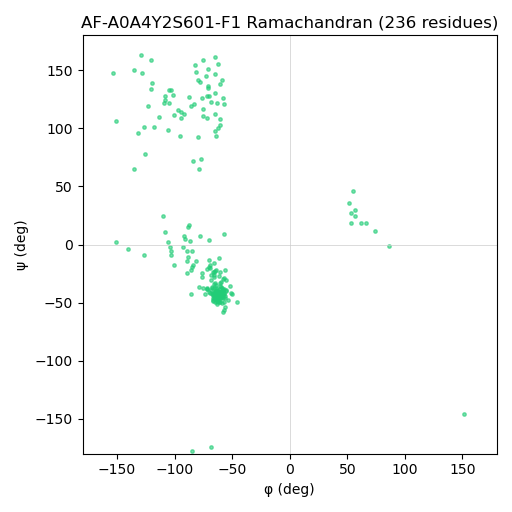A 1 108 ? -13.530 3.985 15.278 1.00 83.12 108 ASP A N 1
ATOM 876 C CA . ASP A 1 108 ? -13.571 3.039 16.395 1.00 83.12 108 ASP A CA 1
ATOM 877 C C . ASP A 1 108 ? -12.692 1.815 16.098 1.00 83.12 108 ASP A C 1
ATOM 879 O O . ASP A 1 108 ? -13.165 0.711 15.826 1.00 83.12 108 ASP A O 1
ATOM 883 N N . VAL A 1 109 ? -11.373 2.016 16.130 1.00 80.38 109 VAL A N 1
ATOM 884 C CA . VAL A 1 109 ? -10.389 0.954 15.851 1.00 80.38 109 VAL A CA 1
ATOM 885 C C . VAL A 1 109 ? -10.530 -0.222 16.825 1.00 80.38 109 VAL A C 1
ATOM 887 O O . VAL A 1 109 ? -10.330 -1.385 16.459 1.00 80.38 109 VAL A O 1
ATOM 890 N N . LYS A 1 110 ? -10.934 0.053 18.067 1.00 81.38 110 LYS A N 1
ATOM 891 C CA . LYS A 1 110 ? -11.203 -0.983 19.062 1.00 81.38 110 LYS A CA 1
ATOM 892 C C . LYS A 1 110 ? -12.414 -1.827 18.660 1.00 81.38 110 LYS A C 1
ATOM 894 O O . LYS A 1 110 ? -12.313 -3.052 18.656 1.00 81.38 110 LYS A O 1
ATOM 899 N N . GLY A 1 111 ? -13.522 -1.196 18.276 1.00 84.62 111 GLY A N 1
ATOM 900 C CA . GLY A 1 111 ? -14.707 -1.878 17.755 1.00 84.62 111 GLY A CA 1
ATOM 901 C C . GLY A 1 111 ? -14.395 -2.722 16.521 1.00 84.62 111 GLY A C 1
ATOM 902 O O . GLY A 1 111 ? -14.777 -3.893 16.471 1.00 84.62 111 GLY A O 1
ATOM 903 N N . ILE A 1 112 ? -13.607 -2.187 15.581 1.00 86.19 112 ILE A N 1
ATOM 904 C CA . ILE A 1 112 ? -13.137 -2.908 14.384 1.00 86.19 112 ILE A CA 1
ATOM 905 C C . ILE A 1 112 ? -12.379 -4.176 14.768 1.00 86.19 112 ILE A C 1
ATOM 907 O O . ILE A 1 112 ? -12.750 -5.277 14.361 1.00 86.19 112 ILE A O 1
ATOM 911 N N . THR A 1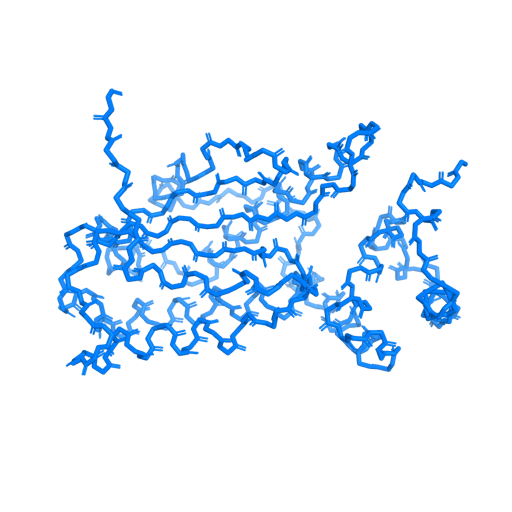 113 ? -11.328 -4.034 15.578 1.00 85.81 113 THR A N 1
ATOM 912 C CA . THR A 1 113 ? -10.447 -5.151 15.961 1.00 85.81 113 THR A CA 1
ATOM 913 C C . THR A 1 113 ? -11.118 -6.157 16.901 1.00 85.81 113 THR A C 1
ATOM 915 O O . THR A 1 113 ? -10.598 -7.255 17.107 1.00 85.81 113 THR A O 1
ATOM 918 N N . MET A 1 114 ? -12.272 -5.813 17.481 1.00 86.44 114 MET A N 1
ATOM 919 C CA . MET A 1 114 ? -13.138 -6.743 18.212 1.00 86.44 114 MET A CA 1
ATOM 920 C C . MET A 1 114 ? -14.173 -7.438 17.318 1.00 86.44 114 MET A C 1
ATOM 922 O O . MET A 1 114 ? -14.616 -8.531 17.665 1.00 86.44 114 MET A O 1
ATOM 926 N N . SER A 1 115 ? -14.541 -6.833 16.187 1.00 88.69 115 SER A N 1
ATOM 927 C CA . SER A 1 115 ? -15.619 -7.313 15.309 1.00 88.69 115 SER A CA 1
ATOM 928 C C . SER A 1 115 ? -15.119 -8.070 14.077 1.00 88.69 115 SER A C 1
ATOM 930 O O . SER A 1 115 ? -15.885 -8.804 13.457 1.00 88.69 115 SER A O 1
ATOM 932 N N . ALA A 1 116 ? -13.844 -7.918 13.718 1.00 89.94 116 ALA A N 1
ATOM 933 C CA . ALA A 1 116 ? -13.219 -8.593 12.587 1.00 89.94 116 ALA A CA 1
ATOM 934 C C . ALA A 1 116 ? -11.840 -9.147 12.966 1.00 89.94 116 ALA A C 1
ATOM 936 O O . ALA A 1 116 ? -11.135 -8.607 13.821 1.00 89.94 116 ALA A O 1
ATOM 937 N N . LYS A 1 117 ? -11.440 -10.244 12.317 1.00 91.44 117 LYS A N 1
ATOM 938 C CA . LYS A 1 117 ? -10.117 -10.842 12.522 1.00 91.44 117 LYS A CA 1
ATOM 939 C C . LYS A 1 117 ? -9.080 -10.088 11.693 1.00 91.44 117 LYS A C 1
ATOM 941 O O . LYS A 1 117 ? -9.376 -9.665 10.579 1.00 91.44 117 LYS A O 1
ATOM 946 N N . TYR A 1 118 ? -7.839 -10.008 12.181 1.00 90.31 118 TYR A N 1
ATOM 947 C CA . TYR A 1 118 ? -6.748 -9.375 11.430 1.00 90.31 118 TYR A CA 1
ATOM 948 C C . TYR A 1 118 ? -6.605 -9.878 9.986 1.00 90.31 118 TYR A C 1
ATOM 950 O O . TYR A 1 118 ? -6.483 -9.027 9.118 1.00 90.31 118 TYR A O 1
ATOM 958 N N . PRO A 1 119 ? -6.701 -11.187 9.670 1.00 91.75 119 PRO A N 1
ATOM 959 C CA . PRO A 1 119 ? -6.620 -11.636 8.280 1.00 91.75 119 PRO A CA 1
ATOM 960 C C . PRO A 1 119 ? -7.709 -11.057 7.368 1.00 91.75 119 PRO A C 1
ATOM 962 O O . PRO A 1 119 ? -7.444 -10.818 6.196 1.00 91.75 119 PRO A O 1
ATOM 965 N N . ASP A 1 120 ? -8.916 -10.812 7.885 1.00 92.69 120 ASP A N 1
ATOM 966 C CA . ASP A 1 120 ? -10.005 -10.224 7.097 1.00 92.69 120 ASP A CA 1
ATOM 967 C C . ASP A 1 120 ? -9.772 -8.722 6.888 1.00 92.69 120 ASP A C 1
ATOM 969 O O . ASP A 1 120 ? -10.005 -8.204 5.797 1.00 92.69 120 ASP A O 1
ATOM 973 N N . LEU A 1 121 ? -9.244 -8.034 7.905 1.00 92.06 121 LEU A N 1
ATOM 974 C CA . LEU A 1 121 ? -8.831 -6.632 7.805 1.00 92.06 121 LEU A CA 1
ATOM 975 C C . LEU A 1 121 ? -7.669 -6.455 6.814 1.00 92.06 121 LEU A C 1
ATOM 977 O O . LEU A 1 121 ? -7.737 -5.616 5.922 1.00 92.06 121 LEU A O 1
ATOM 981 N N . GLU A 1 122 ? -6.639 -7.296 6.920 1.00 93.06 122 GLU A N 1
ATOM 982 C CA . GLU A 1 122 ? -5.479 -7.316 6.023 1.00 93.06 122 GLU A CA 1
ATOM 983 C C . GLU A 1 122 ? -5.909 -7.624 4.579 1.00 93.06 122 GLU A C 1
ATOM 985 O O . GLU A 1 122 ? -5.491 -6.928 3.660 1.00 93.06 122 GLU A O 1
ATOM 990 N N . LYS A 1 123 ? -6.799 -8.602 4.354 1.00 94.50 123 LYS A N 1
ATOM 991 C CA . LYS A 1 123 ? -7.362 -8.872 3.018 1.00 94.50 123 LYS A CA 1
ATOM 992 C C . LYS A 1 123 ? -8.195 -7.717 2.477 1.00 94.50 123 LYS A C 1
ATOM 994 O O . LYS A 1 123 ? -8.177 -7.482 1.273 1.00 94.50 123 LYS A O 1
ATOM 999 N N . THR A 1 124 ? -8.913 -7.006 3.344 1.00 93.94 124 THR A N 1
ATOM 1000 C CA . THR A 1 124 ? -9.671 -5.820 2.934 1.00 93.94 124 THR A CA 1
ATOM 1001 C C . THR A 1 124 ? -8.728 -4.720 2.460 1.00 93.94 124 THR A C 1
ATOM 1003 O O . THR A 1 124 ? -8.933 -4.203 1.369 1.00 93.94 124 THR A O 1
ATOM 1006 N N . LEU A 1 125 ? -7.646 -4.451 3.199 1.00 93.44 125 LEU A N 1
ATOM 1007 C CA . LEU A 1 125 ? -6.593 -3.532 2.760 1.00 93.44 125 LEU A CA 1
ATOM 1008 C C . LEU A 1 125 ? -6.004 -3.961 1.409 1.00 93.44 125 LEU A C 1
ATOM 1010 O O . LEU A 1 125 ? -5.907 -3.149 0.499 1.00 93.44 125 LEU A O 1
ATOM 1014 N N . VAL A 1 126 ? -5.626 -5.236 1.255 1.00 95.69 126 VAL A N 1
ATOM 1015 C CA . VAL A 1 126 ? -5.085 -5.752 -0.018 1.00 95.69 126 VAL A CA 1
ATOM 1016 C C . VAL A 1 126 ? -6.073 -5.518 -1.159 1.00 95.69 126 VAL A C 1
ATOM 1018 O O . VAL A 1 126 ? -5.669 -5.077 -2.226 1.00 95.69 126 VAL A O 1
ATOM 1021 N N . LYS A 1 127 ? -7.371 -5.742 -0.929 1.00 95.12 127 LYS A N 1
ATOM 1022 C CA . LYS A 1 127 ? -8.413 -5.476 -1.924 1.00 95.12 127 LYS A CA 1
ATOM 1023 C C . LYS A 1 127 ? -8.441 -4.003 -2.349 1.00 95.12 127 LYS A C 1
ATOM 1025 O O . LYS A 1 127 ? -8.517 -3.733 -3.543 1.00 95.12 127 LYS A O 1
ATOM 1030 N N . GLU A 1 128 ? -8.375 -3.074 -1.395 1.00 93.62 128 GLU A N 1
ATOM 1031 C CA . GLU A 1 128 ? -8.351 -1.631 -1.675 1.00 93.62 128 GLU A CA 1
ATOM 1032 C C . GLU A 1 128 ? -7.100 -1.224 -2.465 1.00 93.62 128 GLU A C 1
ATOM 1034 O O . GLU A 1 128 ? -7.207 -0.514 -3.463 1.00 93.62 128 GLU A O 1
ATOM 1039 N N . LEU A 1 129 ? -5.925 -1.721 -2.066 1.00 93.75 129 LEU A N 1
ATOM 1040 C CA . LEU A 1 129 ? -4.658 -1.416 -2.735 1.00 93.75 129 LEU A CA 1
ATOM 1041 C C . LEU A 1 129 ? -4.621 -1.961 -4.172 1.00 93.75 129 LEU A C 1
ATOM 1043 O O . LEU A 1 129 ? -4.207 -1.248 -5.085 1.00 93.75 129 LEU A O 1
ATOM 1047 N N . GLU A 1 130 ? -5.086 -3.193 -4.404 1.00 94.38 130 GLU A N 1
ATOM 1048 C CA . GLU A 1 130 ? -5.177 -3.758 -5.760 1.00 94.38 130 GLU A CA 1
ATOM 1049 C C . GLU A 1 130 ? -6.177 -2.978 -6.634 1.00 94.38 130 GLU A C 1
ATOM 1051 O O . GLU A 1 130 ? -5.917 -2.750 -7.820 1.00 94.38 130 GLU A O 1
ATOM 1056 N N . GLU A 1 131 ? -7.293 -2.507 -6.064 1.00 93.75 131 GLU A N 1
ATOM 1057 C CA . GLU A 1 131 ? -8.246 -1.656 -6.785 1.00 93.75 131 GLU A CA 1
ATOM 1058 C C . GLU A 1 131 ? -7.615 -0.314 -7.186 1.00 93.75 131 GLU A C 1
ATOM 1060 O O . GLU A 1 131 ? -7.760 0.121 -8.333 1.00 93.75 131 GLU A O 1
ATOM 1065 N N . ASP A 1 132 ? -6.883 0.325 -6.274 1.00 93.75 132 ASP A N 1
ATOM 1066 C CA . ASP A 1 132 ? -6.181 1.578 -6.540 1.00 93.75 132 ASP A CA 1
ATOM 1067 C C . ASP A 1 132 ? -5.112 1.411 -7.622 1.00 93.75 132 ASP A C 1
ATOM 1069 O O . ASP A 1 132 ? -5.043 2.209 -8.559 1.00 93.75 132 ASP A O 1
ATOM 1073 N N . ILE A 1 133 ? -4.327 0.334 -7.557 1.00 92.25 133 ILE A N 1
ATOM 1074 C CA . ILE A 1 133 ? -3.342 -0.011 -8.588 1.00 92.25 133 ILE A CA 1
ATOM 1075 C C . ILE A 1 133 ? -4.024 -0.182 -9.942 1.00 92.25 133 ILE A C 1
ATOM 1077 O O . ILE A 1 133 ? -3.540 0.353 -10.940 1.00 92.25 133 ILE A O 1
ATOM 1081 N N . ARG A 1 134 ? -5.165 -0.875 -10.000 1.00 91.50 134 ARG A N 1
ATOM 1082 C CA . ARG A 1 134 ? -5.932 -1.042 -11.241 1.00 91.50 134 ARG A CA 1
ATOM 1083 C C . ARG A 1 134 ? -6.383 0.306 -11.808 1.00 91.50 134 ARG A C 1
ATOM 1085 O O . ARG A 1 134 ? -6.212 0.555 -13.000 1.00 91.50 134 ARG A O 1
ATOM 1092 N N . ILE A 1 135 ? -6.902 1.197 -10.963 1.00 92.19 135 ILE A N 1
ATOM 109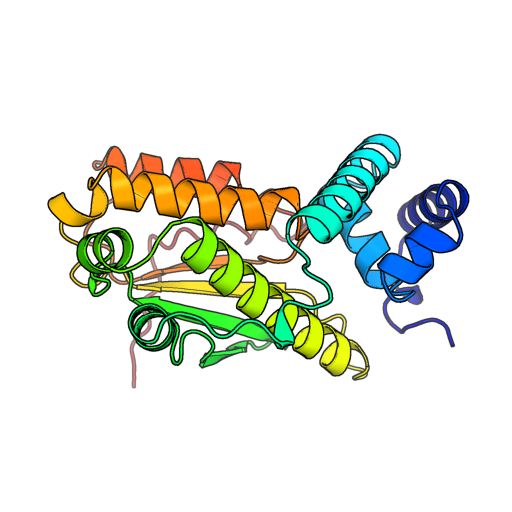3 C CA . ILE A 1 135 ? -7.307 2.556 -11.359 1.00 92.19 135 ILE A CA 1
ATOM 1094 C C . ILE A 1 135 ? -6.105 3.354 -11.888 1.00 92.19 135 ILE A C 1
ATOM 1096 O O . ILE A 1 135 ? -6.206 3.999 -12.935 1.00 92.19 135 ILE A O 1
ATOM 1100 N N . LEU A 1 136 ? -4.964 3.302 -11.197 1.00 90.38 136 LEU A N 1
ATOM 1101 C CA . LEU A 1 136 ? -3.739 4.005 -11.588 1.00 90.38 136 LEU A CA 1
ATOM 1102 C C . LEU A 1 136 ? -3.181 3.482 -12.916 1.00 90.38 136 LEU A C 1
ATOM 1104 O O . LEU A 1 136 ? -2.816 4.286 -13.775 1.00 90.38 136 LEU A O 1
ATOM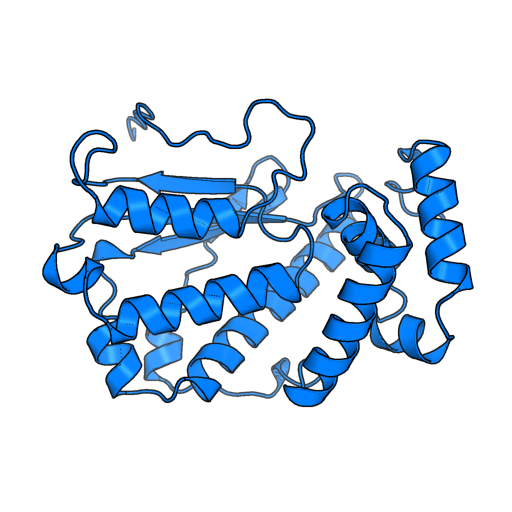 1108 N N . LYS A 1 137 ? -3.179 2.159 -13.127 1.00 87.88 137 LYS A N 1
ATOM 1109 C CA . LYS A 1 137 ? -2.787 1.536 -14.402 1.00 87.88 137 LYS A CA 1
ATOM 1110 C C . LYS A 1 137 ? -3.651 2.029 -15.560 1.00 87.88 137 LYS A C 1
ATOM 1112 O O . LYS A 1 137 ? -3.114 2.409 -16.598 1.00 87.88 137 LYS A O 1
ATOM 1117 N N . GLU A 1 138 ? -4.972 2.080 -15.384 1.00 87.88 138 GLU A N 1
ATOM 1118 C CA . GLU A 1 138 ? -5.868 2.597 -16.424 1.00 87.88 138 GLU A CA 1
ATOM 1119 C C . GLU A 1 138 ? -5.622 4.082 -16.705 1.00 87.88 138 GLU A C 1
ATOM 1121 O O . GLU A 1 138 ? -5.534 4.485 -17.864 1.00 87.88 138 GLU A O 1
ATOM 1126 N N . LYS A 1 139 ? -5.425 4.907 -15.668 1.00 85.06 139 LYS A N 1
ATOM 1127 C CA . LYS A 1 139 ? -5.113 6.329 -15.868 1.00 85.06 139 LYS A CA 1
ATOM 1128 C C . LYS A 1 139 ? -3.762 6.549 -16.537 1.00 85.06 139 LYS A C 1
ATOM 1130 O O . LYS A 1 139 ? -3.645 7.502 -17.301 1.00 85.06 139 LYS A O 1
ATOM 1135 N N . ARG A 1 140 ? -2.753 5.706 -16.287 1.00 84.25 140 ARG A N 1
ATOM 1136 C CA . ARG A 1 140 ? -1.413 5.827 -16.892 1.00 84.25 140 ARG A CA 1
ATOM 1137 C C . ARG A 1 140 ? -1.437 5.726 -18.419 1.00 84.25 140 ARG A C 1
ATOM 1139 O O . ARG A 1 140 ? -0.558 6.276 -19.067 1.00 84.25 140 ARG A O 1
ATOM 1146 N N . LYS A 1 141 ? -2.465 5.093 -18.997 1.00 80.75 141 LYS A N 1
ATOM 1147 C CA . LYS A 1 141 ? -2.691 5.062 -20.454 1.00 80.75 141 LYS A CA 1
ATOM 1148 C C . LYS A 1 141 ? -3.027 6.444 -21.039 1.00 80.75 141 LYS A C 1
ATOM 1150 O O . LYS A 1 141 ? -2.978 6.618 -22.253 1.00 80.75 141 LYS A O 1
ATOM 1155 N N . SER A 1 142 ? -3.391 7.416 -20.200 1.00 78.75 142 SER A N 1
ATOM 1156 C CA . SER A 1 142 ? -3.594 8.812 -20.593 1.00 78.75 142 SER A CA 1
ATOM 1157 C C . SER A 1 142 ? -2.255 9.509 -20.880 1.00 78.75 142 SER A C 1
ATOM 1159 O O . SER A 1 142 ? -1.293 9.278 -20.146 1.00 78.75 142 SER A O 1
ATOM 1161 N N . PRO A 1 143 ? -2.187 10.435 -21.858 1.00 70.50 143 PRO A N 1
ATOM 1162 C CA . PRO A 1 143 ? -0.972 11.204 -22.158 1.00 70.50 143 PRO A CA 1
ATOM 1163 C C . PRO A 1 143 ? -0.475 12.089 -21.001 1.00 70.50 143 PRO A C 1
ATOM 1165 O O . PRO A 1 143 ? 0.640 12.587 -21.063 1.00 70.50 143 PRO A O 1
ATOM 1168 N N . ASN A 1 144 ? -1.279 12.279 -19.948 1.00 71.25 144 ASN A N 1
ATOM 1169 C CA . ASN A 1 144 ? -0.928 13.097 -18.781 1.00 71.25 144 ASN A CA 1
ATOM 1170 C C . ASN A 1 144 ? -0.262 12.300 -17.637 1.00 71.25 144 ASN A C 1
ATOM 1172 O O . ASN A 1 144 ? -0.127 12.835 -16.539 1.00 71.25 144 ASN A O 1
ATOM 1176 N N . GLY A 1 145 ? 0.066 11.018 -17.848 1.00 67.56 145 GLY A N 1
ATOM 1177 C CA . GLY A 1 145 ? 0.785 10.195 -16.868 1.00 67.56 145 GLY A CA 1
ATOM 1178 C C . GLY A 1 145 ? 2.251 10.629 -16.651 1.00 67.56 145 GLY A C 1
ATOM 1179 O O . GLY A 1 145 ? 2.680 11.631 -17.214 1.00 67.56 145 GLY A O 1
ATOM 1180 N N . PRO A 1 146 ? 3.047 9.878 -15.864 1.00 68.19 146 PRO A N 1
ATOM 1181 C CA . PRO A 1 146 ? 2.711 8.603 -15.239 1.00 68.19 146 PRO A CA 1
ATOM 1182 C C . PRO A 1 146 ? 2.007 8.776 -13.886 1.00 68.19 146 PRO A C 1
ATOM 1184 O O . PRO A 1 146 ? 2.575 9.292 -12.930 1.00 68.19 146 PRO A O 1
ATOM 1187 N N . PHE A 1 147 ? 0.777 8.267 -13.788 1.00 79.00 147 PHE A N 1
ATOM 1188 C CA . PHE A 1 147 ? 0.073 8.151 -12.511 1.00 79.00 147 PHE A CA 1
ATOM 1189 C C . PHE A 1 147 ? 0.429 6.815 -11.850 1.00 79.00 147 PHE A C 1
ATOM 1191 O O . PHE A 1 147 ? 0.317 5.747 -12.469 1.00 79.00 147 PHE A O 1
ATOM 1198 N N . SER A 1 148 ? 0.874 6.861 -10.598 1.00 79.88 148 SER A N 1
ATOM 1199 C CA . SER A 1 148 ? 1.296 5.658 -9.870 1.00 79.88 148 SER A CA 1
ATOM 1200 C C . SER A 1 148 ? 1.117 5.721 -8.367 1.00 79.88 148 SER A C 1
ATOM 1202 O O . SER A 1 148 ? 1.530 4.787 -7.687 1.00 79.88 148 SER A O 1
ATOM 1204 N N . ASP A 1 149 ? 0.565 6.814 -7.854 1.00 85.38 149 ASP A N 1
ATOM 1205 C CA . ASP A 1 149 ? 0.641 7.101 -6.436 1.00 85.38 149 ASP A CA 1
ATOM 1206 C C . ASP A 1 149 ? -0.696 7.428 -5.784 1.00 85.38 149 ASP A C 1
ATOM 1208 O O . ASP A 1 149 ? -1.712 7.731 -6.420 1.00 85.38 149 ASP A O 1
ATOM 1212 N N . VAL A 1 150 ? -0.643 7.326 -4.466 1.00 89.12 150 VAL A N 1
ATOM 1213 C CA . VAL A 1 150 ? -1.698 7.598 -3.518 1.00 89.12 150 VAL A CA 1
ATOM 1214 C C . VAL A 1 150 ? -1.233 8.708 -2.578 1.00 89.12 150 VAL A C 1
ATOM 1216 O O . VAL A 1 150 ? -0.095 8.729 -2.095 1.00 89.12 150 VAL A O 1
ATOM 1219 N N . VAL A 1 151 ? -2.151 9.619 -2.286 1.00 86.94 151 VAL A N 1
ATOM 1220 C CA . VAL A 1 151 ? -2.053 10.639 -1.250 1.00 86.94 151 VAL A CA 1
ATOM 1221 C C . VAL A 1 151 ? -3.006 10.269 -0.125 1.00 86.94 151 VAL A C 1
ATOM 1223 O O . VAL A 1 151 ? -4.195 10.047 -0.355 1.00 86.94 151 VAL A O 1
ATOM 1226 N N . LEU A 1 152 ? -2.493 10.237 1.100 1.00 86.69 152 LEU A N 1
ATOM 1227 C CA . LEU A 1 152 ? -3.287 9.975 2.293 1.00 86.69 152 LEU A CA 1
ATOM 1228 C C . LEU A 1 152 ? -3.538 11.280 3.048 1.00 86.69 152 LEU A C 1
ATOM 1230 O O . LEU A 1 152 ? -2.610 12.045 3.293 1.00 86.69 152 LEU A O 1
ATOM 1234 N N . ILE A 1 153 ? -4.780 11.519 3.453 1.00 86.69 153 ILE A N 1
ATOM 1235 C CA . ILE A 1 153 ? -5.171 12.599 4.360 1.00 86.69 153 ILE A CA 1
ATOM 1236 C C . ILE A 1 153 ? -5.662 11.950 5.649 1.00 86.69 153 ILE A C 1
ATOM 1238 O O . ILE A 1 153 ? -6.720 11.328 5.679 1.00 86.69 153 ILE A O 1
ATOM 1242 N N . PHE A 1 154 ? -4.888 12.088 6.716 1.00 85.81 154 PHE A N 1
ATOM 1243 C CA . PHE A 1 154 ? -5.228 11.628 8.053 1.00 85.81 154 PHE A CA 1
ATOM 1244 C C . PHE A 1 154 ? -5.863 12.774 8.833 1.00 85.81 154 PHE A C 1
ATOM 1246 O O . PHE A 1 154 ? -5.187 13.725 9.231 1.00 85.81 154 PHE A O 1
ATOM 1253 N N . ASP A 1 155 ? -7.167 12.674 9.065 1.00 85.88 155 ASP A N 1
ATOM 1254 C CA . ASP A 1 155 ? -7.886 13.622 9.904 1.00 85.88 155 ASP A CA 1
ATOM 1255 C C . ASP A 1 155 ? -7.920 13.134 11.354 1.00 85.88 155 ASP A C 1
ATOM 1257 O O . ASP A 1 155 ? -8.533 12.120 11.703 1.00 85.88 155 ASP A O 1
ATOM 1261 N N . MET A 1 156 ? -7.208 13.870 12.201 1.00 81.06 156 MET A N 1
ATOM 1262 C CA . MET A 1 156 ? -7.011 13.558 13.611 1.00 81.06 156 MET A CA 1
ATOM 1263 C C . MET A 1 156 ? -8.077 14.207 14.502 1.00 81.06 156 MET A C 1
ATOM 1265 O O . MET A 1 156 ? -7.998 14.095 15.730 1.00 81.06 156 MET A O 1
ATOM 1269 N N . GLU A 1 157 ? -9.077 14.878 13.920 1.00 85.62 157 GLU A N 1
ATOM 1270 C CA . GLU A 1 157 ? -10.157 15.503 14.673 1.00 85.62 157 GLU A CA 1
ATOM 1271 C C . GLU A 1 157 ? -10.888 14.470 15.543 1.00 85.62 157 GLU A C 1
ATOM 1273 O O . GLU A 1 157 ? -11.452 13.490 15.059 1.00 85.62 157 GLU A O 1
ATOM 1278 N N . GLY A 1 158 ? -10.900 14.710 16.855 1.00 86.56 158 GLY A N 1
ATOM 1279 C CA . GLY A 1 158 ? -11.553 13.825 17.821 1.00 86.56 158 GLY A CA 1
ATOM 1280 C C . GLY A 1 158 ? -10.686 12.663 18.308 1.00 86.56 158 GLY A C 1
ATOM 1281 O O . GLY A 1 158 ? -11.123 11.939 19.202 1.00 86.56 158 GLY A O 1
ATOM 1282 N N . LEU A 1 159 ? -9.446 12.517 17.818 1.00 83.69 159 LEU A N 1
ATOM 1283 C CA . LEU A 1 159 ? -8.559 11.455 18.285 1.00 83.69 159 LEU A CA 1
ATOM 1284 C C . LEU A 1 159 ? -8.211 11.662 19.764 1.00 83.69 159 LEU A C 1
ATOM 1286 O O . LEU A 1 159 ? -7.515 12.606 20.143 1.00 83.69 159 LEU A O 1
ATOM 1290 N N . SER A 1 160 ? -8.697 10.757 20.610 1.00 83.25 160 SER A N 1
ATOM 1291 C CA . SER A 1 160 ? -8.379 10.746 22.035 1.00 83.25 160 SER A CA 1
ATOM 1292 C C . SER A 1 160 ? -7.037 10.054 22.288 1.00 83.25 160 SER A C 1
ATOM 1294 O O . SER A 1 160 ? -6.622 9.173 21.534 1.00 83.25 160 SER A O 1
ATOM 1296 N N . PHE A 1 161 ? -6.371 10.400 23.392 1.00 78.88 161 PHE A N 1
ATOM 1297 C CA . PHE A 1 161 ? -5.149 9.709 23.817 1.00 78.88 161 PHE A CA 1
ATOM 1298 C C . PHE A 1 161 ? -5.378 8.206 24.027 1.00 78.88 161 PHE A C 1
ATOM 1300 O O . PHE A 1 161 ? -4.539 7.402 23.637 1.00 78.88 161 PHE A O 1
ATOM 1307 N N . ALA A 1 162 ? -6.526 7.820 24.595 1.00 82.38 162 ALA A N 1
ATOM 1308 C CA . ALA A 1 162 ? -6.886 6.418 24.801 1.00 82.38 162 ALA A CA 1
ATOM 1309 C C . ALA A 1 162 ? -6.976 5.639 23.477 1.00 82.38 162 ALA A C 1
ATOM 1311 O O . ALA A 1 162 ? -6.434 4.544 23.381 1.00 82.38 162 ALA A O 1
ATOM 1312 N N . ASN A 1 163 ? -7.590 6.218 22.440 1.00 79.88 163 ASN A N 1
ATOM 1313 C CA . ASN A 1 163 ? -7.668 5.580 21.122 1.00 79.88 163 ASN A CA 1
ATOM 1314 C C . ASN A 1 163 ? -6.299 5.547 20.426 1.00 79.88 163 ASN A C 1
ATOM 1316 O O . ASN A 1 163 ? -5.933 4.528 19.849 1.00 79.88 163 ASN A O 1
ATOM 1320 N N . ALA A 1 164 ? -5.516 6.626 20.523 1.00 76.38 164 ALA A N 1
ATOM 1321 C CA . ALA A 1 164 ? -4.174 6.703 19.940 1.00 76.38 164 ALA A CA 1
ATOM 1322 C C . ALA A 1 164 ? -3.172 5.719 20.576 1.00 76.38 164 ALA A C 1
ATOM 1324 O O . ALA A 1 164 ? -2.164 5.377 19.964 1.00 76.38 164 ALA A O 1
ATOM 1325 N N . THR A 1 165 ? -3.433 5.283 21.811 1.00 76.75 165 THR A N 1
ATOM 1326 C CA . THR A 1 165 ? -2.570 4.377 22.588 1.00 76.75 165 THR A CA 1
ATOM 1327 C C . THR A 1 165 ? -3.117 2.960 22.680 1.00 76.75 165 THR A C 1
ATOM 1329 O O . THR A 1 165 ? -2.504 2.108 23.328 1.00 76.75 165 THR A O 1
ATOM 1332 N N . ASP A 1 166 ? -4.256 2.680 22.042 1.00 83.19 166 ASP A N 1
ATOM 1333 C CA . ASP A 1 166 ? -4.841 1.350 22.078 1.00 83.19 166 ASP A CA 1
ATOM 1334 C C . ASP A 1 166 ? -3.896 0.347 21.410 1.00 83.19 166 ASP A C 1
ATOM 1336 O O . ASP A 1 166 ? -3.522 0.467 20.241 1.00 83.19 166 ASP A O 1
ATOM 1340 N N . LYS A 1 167 ? -3.505 -0.675 22.172 1.00 83.50 167 LYS A N 1
ATOM 1341 C CA . LYS A 1 167 ? -2.512 -1.658 21.738 1.00 83.50 167 LYS A CA 1
ATOM 1342 C C . LYS A 1 167 ? -2.943 -2.407 20.476 1.00 83.50 167 LYS A C 1
ATOM 1344 O O . LYS A 1 167 ? -2.097 -2.658 19.621 1.00 83.50 167 LYS A O 1
ATOM 1349 N N . LYS A 1 168 ? -4.220 -2.794 20.365 1.00 84.19 168 LYS A N 1
ATOM 1350 C CA . LYS A 1 168 ? -4.714 -3.538 19.196 1.00 84.19 168 LYS A CA 1
ATOM 1351 C C . LYS A 1 168 ? -4.786 -2.630 17.976 1.00 84.19 168 LYS A C 1
ATOM 1353 O O . LYS A 1 168 ? -4.425 -3.055 16.884 1.00 84.19 168 LYS A O 1
ATOM 1358 N N . GLY A 1 169 ? -5.190 -1.376 18.168 1.00 81.38 169 GLY A N 1
ATOM 1359 C CA . GLY A 1 169 ? -5.182 -0.381 17.104 1.00 81.38 169 GLY A CA 1
ATOM 1360 C C . GLY A 1 169 ? -3.783 -0.092 16.571 1.00 81.38 169 GLY A C 1
ATOM 1361 O O . GLY A 1 169 ? -3.577 -0.107 15.359 1.00 81.38 169 GLY A O 1
ATOM 1362 N N . LEU A 1 170 ? -2.800 0.074 17.458 1.00 79.81 170 LEU A N 1
ATOM 1363 C CA . LEU A 1 170 ? -1.399 0.237 17.065 1.00 79.81 170 LEU A CA 1
ATOM 1364 C C . LEU A 1 170 ? -0.842 -1.012 16.372 1.00 79.81 170 LEU A C 1
ATOM 1366 O O . LEU A 1 170 ? -0.151 -0.896 15.363 1.00 79.81 170 LEU A O 1
ATOM 1370 N N . GLU A 1 171 ? -1.158 -2.209 16.871 1.00 85.12 171 GLU A N 1
ATOM 1371 C CA . GLU A 1 171 ? -0.756 -3.458 16.218 1.00 85.12 171 GLU A CA 1
ATOM 1372 C C . GLU A 1 171 ? -1.341 -3.564 14.803 1.00 85.12 171 GLU A C 1
ATOM 1374 O O . GLU A 1 171 ? -0.622 -3.914 13.865 1.00 85.12 171 GLU A O 1
ATOM 1379 N N . TYR A 1 172 ? -2.624 -3.229 14.636 1.00 85.25 172 TYR A N 1
ATOM 1380 C CA . TYR A 1 172 ? -3.276 -3.208 13.332 1.00 85.25 172 TYR A CA 1
ATOM 1381 C C . TYR A 1 172 ? -2.600 -2.225 12.376 1.00 85.25 172 TYR A C 1
ATOM 1383 O O . TYR A 1 172 ? -2.227 -2.599 11.268 1.00 85.25 172 TYR A O 1
ATOM 1391 N N . LEU A 1 173 ? -2.378 -0.990 12.827 1.00 79.81 173 LEU A N 1
ATOM 1392 C CA . LEU A 1 173 ? -1.705 0.038 12.044 1.00 79.81 173 LEU A CA 1
ATOM 1393 C C . LEU A 1 173 ? -0.317 -0.421 11.575 1.00 79.81 173 LEU A C 1
ATOM 1395 O O . LEU A 1 173 ? 0.015 -0.273 10.403 1.00 79.81 173 LEU A O 1
ATOM 1399 N N . ILE A 1 174 ? 0.483 -1.018 12.462 1.00 81.75 174 ILE A N 1
ATOM 1400 C CA . ILE A 1 174 ? 1.813 -1.535 12.108 1.00 81.75 174 ILE A CA 1
ATOM 1401 C C . ILE A 1 174 ? 1.709 -2.621 11.029 1.00 81.75 174 ILE A C 1
ATOM 1403 O O . ILE A 1 174 ? 2.550 -2.678 10.131 1.00 81.75 174 ILE A O 1
ATOM 1407 N N . ARG A 1 175 ? 0.690 -3.487 11.083 1.00 88.62 175 ARG A N 1
ATOM 1408 C CA . ARG A 1 175 ? 0.453 -4.510 10.049 1.00 88.62 175 ARG A CA 1
ATOM 1409 C C . ARG A 1 175 ? 0.098 -3.880 8.705 1.00 88.62 175 ARG A C 1
ATOM 1411 O O . ARG A 1 175 ? 0.682 -4.280 7.702 1.00 88.62 175 ARG A O 1
ATOM 1418 N N . VAL A 1 176 ? -0.789 -2.882 8.701 1.00 86.00 176 VAL A N 1
ATOM 1419 C CA . VAL A 1 176 ? -1.159 -2.114 7.500 1.00 86.00 176 VAL A CA 1
ATOM 1420 C C . VAL A 1 176 ? 0.086 -1.492 6.868 1.00 86.00 176 VAL A C 1
ATOM 1422 O O . VAL A 1 176 ? 0.379 -1.761 5.707 1.00 86.00 176 VAL A O 1
ATOM 1425 N N . LEU A 1 177 ? 0.875 -0.749 7.651 1.00 82.31 177 LEU A N 1
ATOM 1426 C CA . LEU A 1 177 ? 2.092 -0.086 7.171 1.00 82.31 177 LEU A CA 1
ATOM 1427 C C . LEU A 1 177 ? 3.110 -1.081 6.601 1.00 82.31 177 LEU A C 1
ATOM 1429 O O . LEU A 1 177 ? 3.692 -0.830 5.550 1.00 82.31 177 LEU A O 1
ATOM 1433 N N . ARG A 1 178 ? 3.289 -2.238 7.252 1.00 85.25 178 ARG A N 1
ATOM 1434 C CA . ARG A 1 178 ? 4.188 -3.297 6.770 1.00 85.25 178 ARG A CA 1
ATOM 1435 C C . ARG A 1 178 ? 3.724 -3.920 5.462 1.00 85.25 178 ARG A C 1
ATOM 1437 O O . ARG A 1 178 ? 4.563 -4.195 4.614 1.00 85.25 178 ARG A O 1
ATOM 1444 N N . ILE A 1 179 ? 2.425 -4.181 5.308 1.00 90.75 179 ILE A N 1
ATOM 1445 C CA . ILE A 1 179 ? 1.885 -4.723 4.056 1.00 90.75 179 ILE A CA 1
ATOM 1446 C C . ILE A 1 179 ? 2.137 -3.729 2.926 1.00 90.75 179 ILE A C 1
ATOM 1448 O O . ILE A 1 179 ? 2.689 -4.115 1.899 1.00 90.75 179 ILE A O 1
ATOM 1452 N N . THR A 1 180 ? 1.792 -2.458 3.138 1.00 88.25 180 THR A N 1
ATOM 1453 C CA . THR A 1 180 ? 1.955 -1.428 2.114 1.00 88.25 180 THR A CA 1
ATOM 1454 C C . THR A 1 180 ? 3.425 -1.218 1.753 1.00 88.25 180 THR A C 1
ATOM 1456 O O . THR A 1 180 ? 3.766 -1.295 0.580 1.00 88.25 180 THR A O 1
ATOM 1459 N N . GLN A 1 181 ? 4.322 -1.046 2.730 1.00 83.31 181 GLN A N 1
ATOM 1460 C CA . GLN A 1 181 ? 5.740 -0.801 2.442 1.00 83.31 181 GLN A CA 1
ATOM 1461 C C . GLN A 1 181 ? 6.422 -1.999 1.770 1.00 83.31 181 GLN A C 1
ATOM 1463 O O . GLN A 1 181 ? 7.166 -1.826 0.812 1.00 83.31 181 GLN A O 1
ATOM 1468 N N . ASN A 1 182 ? 6.203 -3.215 2.275 1.00 87.56 182 ASN A N 1
ATOM 1469 C CA . ASN A 1 182 ? 7.001 -4.360 1.835 1.00 87.56 182 ASN A CA 1
ATOM 1470 C C . ASN A 1 182 ? 6.592 -4.887 0.456 1.00 87.56 182 ASN A C 1
ATOM 1472 O O . ASN A 1 182 ? 7.400 -5.549 -0.191 1.00 87.56 182 ASN A O 1
ATOM 1476 N N . TYR A 1 183 ? 5.342 -4.656 0.042 1.00 92.75 183 TYR A N 1
ATOM 1477 C CA . TYR A 1 183 ? 4.758 -5.333 -1.120 1.00 92.75 183 TYR A CA 1
ATOM 1478 C C . TYR A 1 183 ? 4.169 -4.394 -2.176 1.00 92.75 183 TYR A C 1
ATOM 1480 O O . TYR A 1 183 ? 3.832 -4.859 -3.262 1.00 92.75 183 TYR A O 1
ATOM 1488 N N . TYR A 1 184 ? 4.056 -3.095 -1.886 1.00 90.94 184 TYR A N 1
ATOM 1489 C CA . TYR A 1 184 ? 3.503 -2.098 -2.803 1.00 90.94 184 TYR A CA 1
ATOM 1490 C C . TYR A 1 184 ? 4.500 -0.945 -3.001 1.00 90.94 184 TYR A C 1
ATOM 1492 O O . TYR A 1 184 ? 4.346 0.121 -2.395 1.00 90.94 184 TYR A O 1
ATOM 1500 N N . PRO A 1 185 ? 5.547 -1.156 -3.822 1.00 89.38 185 PRO A N 1
ATOM 1501 C CA . PRO A 1 185 ? 6.653 -0.211 -3.963 1.00 89.38 185 PRO A CA 1
ATOM 1502 C C . PRO A 1 185 ? 6.168 1.148 -4.470 1.00 89.38 185 PRO A C 1
ATOM 1504 O O . PRO A 1 185 ? 5.355 1.216 -5.395 1.00 89.38 185 PRO A O 1
ATOM 1507 N N . CYS A 1 186 ? 6.696 2.234 -3.896 1.00 84.69 186 CYS A N 1
ATOM 1508 C CA . CYS A 1 186 ? 6.417 3.610 -4.325 1.00 84.69 186 CYS A CA 1
ATOM 1509 C C . CYS A 1 186 ? 4.924 4.008 -4.411 1.00 84.69 186 CYS A C 1
ATOM 1511 O O . CYS A 1 186 ? 4.602 4.996 -5.075 1.00 84.69 186 CYS A O 1
ATOM 1513 N N . LEU A 1 187 ? 4.005 3.281 -3.761 1.00 86.56 187 LEU A N 1
ATOM 1514 C CA . LEU A 1 187 ? 2.569 3.551 -3.891 1.00 86.56 187 LEU A CA 1
ATOM 1515 C C . LEU A 1 187 ? 2.144 4.836 -3.173 1.00 86.56 187 LEU A C 1
ATOM 1517 O O . LEU A 1 187 ? 1.290 5.560 -3.666 1.00 86.56 187 LEU A O 1
ATOM 1521 N N . ILE A 1 188 ? 2.710 5.142 -2.007 1.00 85.25 188 ILE A N 1
ATOM 1522 C CA . ILE A 1 188 ? 2.319 6.326 -1.232 1.00 85.25 188 ILE A CA 1
ATOM 1523 C C . ILE A 1 188 ? 3.296 7.461 -1.522 1.00 85.25 188 ILE A C 1
ATOM 1525 O O . ILE A 1 188 ? 4.473 7.376 -1.177 1.00 85.25 188 ILE A O 1
ATOM 1529 N N . ARG A 1 189 ? 2.794 8.547 -2.118 1.00 84.12 189 ARG A N 1
ATOM 1530 C CA . ARG A 1 189 ? 3.591 9.750 -2.394 1.00 84.12 189 ARG A CA 1
ATOM 1531 C C . ARG A 1 189 ? 3.639 10.695 -1.204 1.00 84.12 189 ARG A C 1
ATOM 1533 O O . ARG A 1 189 ? 4.676 11.299 -0.941 1.00 84.12 189 ARG A O 1
ATOM 1540 N N . SER A 1 190 ? 2.515 10.908 -0.525 1.00 78.25 190 SER A N 1
ATOM 1541 C CA . SER A 1 190 ? 2.434 11.897 0.555 1.00 78.25 190 SER A CA 1
ATOM 1542 C C . SER A 1 190 ? 1.362 11.545 1.574 1.00 78.25 190 SER A C 1
ATOM 1544 O O . SER A 1 190 ? 0.314 10.998 1.230 1.00 78.25 190 SER A O 1
ATOM 1546 N N . VAL A 1 191 ? 1.626 11.912 2.827 1.00 78.50 191 VAL A N 1
ATOM 1547 C CA . VAL A 1 191 ? 0.685 11.800 3.943 1.00 78.50 191 VAL A CA 1
ATOM 1548 C C . VAL A 1 191 ? 0.495 13.185 4.552 1.00 78.50 191 VAL A C 1
ATOM 1550 O O . VAL A 1 191 ? 1.446 13.781 5.051 1.00 78.50 191 VAL A O 1
ATOM 1553 N N . TYR A 1 192 ? -0.734 13.687 4.525 1.00 79.19 192 TYR A N 1
ATOM 1554 C CA . TYR A 1 192 ? -1.138 14.939 5.155 1.00 79.19 192 TYR A CA 1
ATOM 1555 C C . TYR A 1 192 ? -1.844 14.632 6.468 1.00 79.19 192 TYR A C 1
ATOM 1557 O O . TYR A 1 192 ? -2.784 13.845 6.489 1.00 79.19 192 TYR A O 1
ATOM 1565 N N . ILE A 1 193 ? -1.419 15.261 7.561 1.00 79.44 193 ILE A N 1
ATOM 1566 C CA . ILE A 1 193 ? -2.076 15.130 8.866 1.00 79.44 193 ILE A CA 1
ATOM 1567 C C . ILE A 1 193 ? -2.776 16.450 9.180 1.00 79.44 193 ILE A C 1
ATOM 1569 O O . ILE A 1 193 ? -2.120 17.488 9.251 1.00 79.44 193 ILE A O 1
ATOM 1573 N N . ILE A 1 194 ? -4.092 16.410 9.387 1.00 83.31 194 ILE A N 1
ATOM 1574 C CA . ILE A 1 194 ? -4.920 17.590 9.674 1.00 83.31 194 ILE A CA 1
ATOM 1575 C C . ILE A 1 194 ? -5.626 17.457 11.0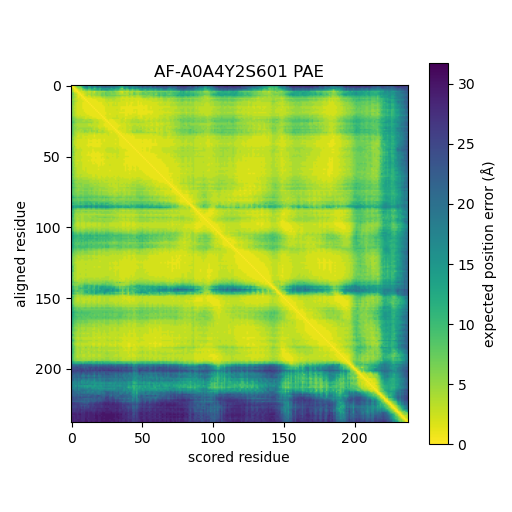28 1.00 83.31 194 ILE A C 1
ATOM 1577 O O . ILE A 1 194 ? -5.772 16.356 11.560 1.00 83.31 194 ILE A O 1
ATOM 1581 N N . ASN A 1 195 ? -6.039 18.590 11.607 1.00 83.62 195 ASN A N 1
ATOM 1582 C CA . ASN A 1 195 ? -6.798 18.677 12.867 1.00 83.62 195 ASN A CA 1
ATOM 1583 C C . ASN A 1 195 ? -6.171 17.945 14.073 1.00 83.62 195 ASN A C 1
ATOM 1585 O O . ASN A 1 195 ? -6.871 17.526 15.000 1.00 83.62 195 ASN A O 1
ATOM 1589 N N . SER A 1 196 ? -4.845 17.792 14.091 1.00 79.50 196 SER A N 1
ATOM 1590 C CA . SER A 1 196 ? -4.150 17.178 15.222 1.00 79.50 196 SER A CA 1
ATOM 1591 C C . SER A 1 196 ? -4.140 18.112 16.429 1.00 79.50 196 SER A C 1
ATOM 1593 O O . SER A 1 196 ? -3.682 19.249 16.350 1.00 79.50 196 SER A O 1
ATOM 1595 N N . LYS A 1 197 ? -4.587 17.600 17.580 1.00 73.25 197 LYS A N 1
ATOM 1596 C CA . LYS A 1 197 ? -4.379 18.240 18.893 1.00 73.25 197 LYS A CA 1
ATOM 1597 C C . LYS A 1 197 ? -3.023 17.884 19.509 1.00 73.25 197 LYS A C 1
ATOM 1599 O O . LYS A 1 197 ? -2.679 18.384 20.576 1.00 73.25 197 LYS A O 1
ATOM 1604 N N . PHE A 1 198 ? -2.274 16.990 18.867 1.00 65.00 198 PHE A N 1
ATOM 1605 C CA . PHE A 1 198 ? -0.973 16.537 19.326 1.00 65.00 198 PHE A CA 1
ATOM 1606 C C . PHE A 1 198 ? 0.117 17.373 18.660 1.00 65.00 198 PHE A C 1
ATOM 1608 O O . PHE A 1 198 ? 0.297 17.319 17.444 1.00 65.00 198 PHE A O 1
ATOM 1615 N N . SER A 1 199 ? 0.842 18.158 19.454 1.00 59.41 199 SER A N 1
ATOM 1616 C CA . SER A 1 199 ? 2.012 18.894 18.981 1.00 59.41 199 SER A CA 1
ATOM 1617 C C . SER A 1 199 ? 3.227 17.978 18.860 1.00 59.41 199 SER A C 1
ATOM 1619 O O . SER A 1 199 ? 3.493 17.156 19.741 1.00 59.41 199 SER A O 1
ATOM 1621 N N . PHE A 1 200 ? 4.003 18.180 17.791 1.00 54.66 200 PHE A N 1
ATOM 1622 C CA . PHE A 1 200 ? 5.270 17.486 17.531 1.00 54.66 200 PHE A CA 1
ATOM 1623 C C . PHE A 1 200 ? 6.301 17.643 18.652 1.00 54.66 200 PHE A C 1
ATOM 1625 O O . PHE A 1 200 ? 7.114 16.756 18.869 1.00 54.66 200 PHE A O 1
ATOM 1632 N N . ASP A 1 201 ? 6.256 18.749 19.391 1.00 53.97 201 ASP A N 1
ATOM 1633 C CA . ASP A 1 201 ? 7.313 19.078 20.349 1.00 53.97 201 ASP A CA 1
ATOM 1634 C C . ASP A 1 201 ? 7.079 18.478 21.750 1.00 53.97 201 ASP A C 1
ATOM 1636 O O . ASP A 1 201 ? 7.975 18.515 22.588 1.00 53.97 201 ASP A O 1
ATOM 1640 N N . SER A 1 202 ? 5.895 17.920 22.039 1.00 49.81 202 SER A N 1
ATOM 1641 C CA . SER A 1 202 ? 5.538 17.517 23.414 1.00 49.81 202 SER A CA 1
ATOM 1642 C C . SER A 1 202 ? 4.771 16.203 23.559 1.00 49.81 202 SER A C 1
ATOM 1644 O O . SER A 1 202 ? 4.538 15.775 24.691 1.00 49.81 202 SER A O 1
ATOM 1646 N N . ASN A 1 203 ? 4.398 15.523 22.468 1.00 57.59 203 ASN A N 1
ATOM 1647 C CA . ASN A 1 203 ? 3.674 14.256 22.560 1.00 57.59 203 ASN A CA 1
ATOM 1648 C C . ASN A 1 203 ? 4.454 13.081 21.955 1.00 57.59 203 ASN A C 1
ATOM 1650 O O . ASN A 1 203 ? 4.441 12.858 20.746 1.00 57.59 203 ASN A O 1
ATOM 1654 N N . LEU A 1 204 ? 5.070 12.283 22.832 1.00 57.47 204 LEU A N 1
ATOM 1655 C CA . LEU A 1 204 ? 5.884 11.118 22.473 1.00 57.47 204 LEU A CA 1
ATOM 1656 C C . LEU A 1 204 ? 5.132 10.095 21.604 1.00 57.47 204 LEU A C 1
ATOM 1658 O O . LEU A 1 204 ? 5.755 9.437 20.782 1.00 57.47 204 LEU A O 1
ATOM 1662 N N . LEU A 1 205 ? 3.809 9.969 21.747 1.00 55.47 205 LEU A N 1
ATOM 1663 C CA . LEU A 1 205 ? 3.000 9.021 20.973 1.00 55.47 205 LEU A CA 1
ATOM 1664 C C . LEU A 1 205 ? 2.692 9.503 19.566 1.00 55.47 205 LEU A C 1
ATOM 1666 O O . LEU A 1 205 ? 2.683 8.699 18.642 1.00 55.47 205 LEU A O 1
ATOM 1670 N N . PHE A 1 206 ? 2.469 10.801 19.386 1.00 56.44 206 PHE A N 1
ATOM 1671 C CA . PHE A 1 206 ? 2.325 11.363 18.050 1.00 56.44 206 PHE A CA 1
ATOM 1672 C C . PHE A 1 206 ? 3.674 11.388 17.330 1.00 56.44 206 PHE A C 1
ATOM 1674 O O . PHE A 1 206 ? 3.746 11.010 16.165 1.00 56.44 206 PHE A O 1
ATOM 1681 N N . CYS A 1 207 ? 4.757 11.688 18.054 1.00 57.19 207 CYS A N 1
ATOM 1682 C CA . CYS A 1 207 ? 6.111 11.475 17.558 1.00 57.19 207 CYS A CA 1
ATOM 1683 C C . CYS A 1 207 ? 6.357 10.011 17.219 1.00 57.19 207 CYS A C 1
ATOM 1685 O O . CYS A 1 207 ? 6.953 9.758 16.192 1.00 57.19 207 CYS A O 1
ATOM 1687 N N . PHE A 1 208 ? 5.877 9.053 18.016 1.00 59.34 208 PHE A N 1
ATOM 1688 C CA . PHE A 1 208 ? 6.006 7.629 17.714 1.00 59.34 208 PHE A CA 1
ATOM 1689 C C . PHE A 1 208 ? 5.189 7.230 16.486 1.00 59.34 208 PHE A C 1
ATOM 1691 O O . PHE A 1 208 ? 5.725 6.567 15.615 1.00 59.34 208 PHE A O 1
ATOM 1698 N N . PHE A 1 209 ? 3.932 7.663 16.366 1.00 58.38 209 PHE A N 1
ATOM 1699 C CA . PHE A 1 209 ? 3.109 7.409 15.184 1.00 58.38 209 PHE A CA 1
ATOM 1700 C C . PHE A 1 209 ? 3.771 7.981 13.931 1.00 58.38 209 PHE A C 1
ATOM 1702 O O . PHE A 1 209 ? 3.965 7.251 12.968 1.00 58.38 209 PHE A O 1
ATOM 1709 N N . VAL A 1 210 ? 4.183 9.252 13.959 1.00 60.25 210 VAL A N 1
ATOM 1710 C CA . VAL A 1 210 ? 4.855 9.895 12.824 1.00 60.25 210 VAL A CA 1
ATOM 1711 C C . VAL A 1 210 ? 6.233 9.294 12.575 1.00 60.25 210 VAL A C 1
ATOM 1713 O O . VAL A 1 210 ? 6.603 9.126 11.425 1.00 60.25 210 VAL A O 1
ATOM 1716 N N . TYR A 1 211 ? 6.976 8.919 13.614 1.00 61.25 211 TYR A N 1
ATOM 1717 C CA . TYR A 1 211 ? 8.271 8.257 13.494 1.00 61.25 211 TYR A CA 1
ATOM 1718 C C . TYR A 1 211 ? 8.125 6.879 12.862 1.00 61.25 211 TYR A C 1
ATOM 1720 O O . TYR A 1 211 ? 8.821 6.593 11.896 1.00 61.25 211 TYR A O 1
ATOM 1728 N N . GLU A 1 212 ? 7.202 6.054 13.353 1.00 57.16 212 GLU A N 1
ATOM 1729 C CA . GLU A 1 212 ? 6.895 4.755 12.768 1.00 57.16 212 GLU A CA 1
ATOM 1730 C C . GLU A 1 212 ? 6.475 4.949 11.317 1.00 57.16 212 GLU A C 1
ATOM 1732 O O . GLU A 1 212 ? 7.198 4.492 10.445 1.00 57.16 212 GLU A O 1
ATOM 1737 N N . VAL A 1 213 ? 5.432 5.737 11.036 1.00 59.94 213 VAL A N 1
ATOM 1738 C CA . VAL A 1 213 ? 5.011 6.127 9.675 1.00 59.94 213 VAL A CA 1
ATOM 1739 C C . VAL A 1 213 ? 6.221 6.562 8.832 1.00 59.94 213 VAL A C 1
ATOM 1741 O O . VAL A 1 213 ? 6.441 6.000 7.767 1.00 59.94 213 VAL A O 1
ATOM 1744 N N . SER A 1 214 ? 7.084 7.453 9.326 1.00 57.72 214 SER A N 1
ATOM 1745 C CA . SER A 1 214 ? 8.269 7.942 8.604 1.00 57.72 214 SER A CA 1
ATOM 1746 C C . SER A 1 214 ? 9.335 6.876 8.338 1.00 57.72 214 SER A C 1
ATOM 1748 O O . SER A 1 214 ? 10.037 6.979 7.340 1.00 57.72 214 SER A O 1
ATOM 1750 N N . LYS A 1 215 ? 9.449 5.828 9.168 1.00 53.25 215 LYS A N 1
ATOM 1751 C CA . LYS A 1 215 ? 10.311 4.672 8.863 1.00 53.25 215 LYS A CA 1
ATOM 1752 C C . LYS A 1 215 ? 9.773 3.861 7.690 1.00 53.25 215 LYS A C 1
ATOM 1754 O O . LYS A 1 215 ? 10.557 3.224 6.987 1.00 53.25 215 LYS A O 1
ATOM 1759 N N . PHE A 1 216 ? 8.450 3.842 7.516 1.00 51.50 216 PHE A N 1
ATOM 1760 C CA . PHE A 1 216 ? 7.796 3.078 6.456 1.00 51.50 216 PHE A CA 1
ATOM 1761 C C . PHE A 1 216 ? 7.769 3.831 5.113 1.00 51.50 216 PHE A C 1
ATOM 1763 O O . PHE A 1 216 ? 7.626 3.198 4.071 1.00 51.50 216 PHE A O 1
ATOM 1770 N N . TYR A 1 217 ? 7.976 5.154 5.102 1.00 52.84 217 TYR A N 1
ATOM 1771 C CA . TYR A 1 217 ? 8.046 5.950 3.872 1.00 52.84 217 TYR A CA 1
ATOM 1772 C C . TYR A 1 217 ? 9.487 6.352 3.551 1.00 52.84 217 TYR A C 1
ATOM 1774 O O . TYR A 1 217 ? 10.007 7.345 4.059 1.00 52.84 217 TYR A O 1
ATOM 1782 N N . LYS A 1 218 ? 10.129 5.598 2.651 1.00 47.88 218 LYS A N 1
ATOM 1783 C CA . LYS A 1 218 ? 11.307 6.092 1.932 1.00 47.88 218 LYS A CA 1
ATOM 1784 C C . LYS A 1 218 ? 10.836 7.193 0.982 1.00 47.88 218 LYS A C 1
ATOM 1786 O O . LYS A 1 218 ? 9.965 6.965 0.145 1.00 47.88 218 LYS A O 1
ATOM 1791 N N . VAL A 1 219 ? 11.393 8.394 1.111 1.00 40.31 219 VAL A N 1
ATOM 1792 C CA . VAL A 1 219 ? 11.127 9.495 0.179 1.00 40.31 219 VAL A CA 1
ATOM 1793 C C . VAL A 1 219 ? 11.682 9.106 -1.196 1.00 40.31 219 VAL A C 1
ATOM 1795 O O . VAL A 1 219 ? 12.873 9.238 -1.445 1.00 40.31 219 VAL A O 1
ATOM 1798 N N . CYS A 1 220 ? 10.821 8.603 -2.083 1.00 37.22 220 CYS A N 1
ATOM 1799 C CA . CYS A 1 220 ? 11.185 8.176 -3.443 1.00 37.22 220 CYS A CA 1
ATOM 1800 C C . CYS A 1 220 ? 11.119 9.324 -4.471 1.00 37.22 220 CYS A C 1
ATOM 1802 O O . CYS A 1 220 ? 11.039 9.084 -5.678 1.00 37.22 220 CYS A O 1
ATOM 1804 N N . SER A 1 221 ? 11.096 10.579 -4.010 1.00 35.41 221 SER A N 1
ATOM 1805 C CA . SER A 1 221 ? 11.078 11.761 -4.869 1.00 35.41 221 SER A CA 1
ATOM 1806 C C . SER A 1 221 ? 12.303 12.635 -4.592 1.00 35.41 221 SER A C 1
ATOM 1808 O O . SER A 1 221 ? 12.623 12.932 -3.443 1.00 35.41 221 SER A O 1
ATOM 1810 N N . ASN A 1 222 ? 12.968 13.081 -5.661 1.00 33.50 222 ASN A N 1
ATOM 1811 C CA . ASN A 1 222 ? 13.993 14.129 -5.608 1.00 33.50 222 ASN A CA 1
ATOM 1812 C C . ASN A 1 222 ? 13.391 15.523 -5.309 1.00 33.50 222 ASN A C 1
ATOM 1814 O O . ASN A 1 222 ? 14.116 16.520 -5.303 1.00 33.50 222 ASN A O 1
ATOM 1818 N N . GLU A 1 223 ? 12.079 15.627 -5.059 1.00 37.50 223 GLU A N 1
ATOM 1819 C CA . GLU A 1 223 ? 11.441 16.873 -4.650 1.00 37.50 223 GLU A C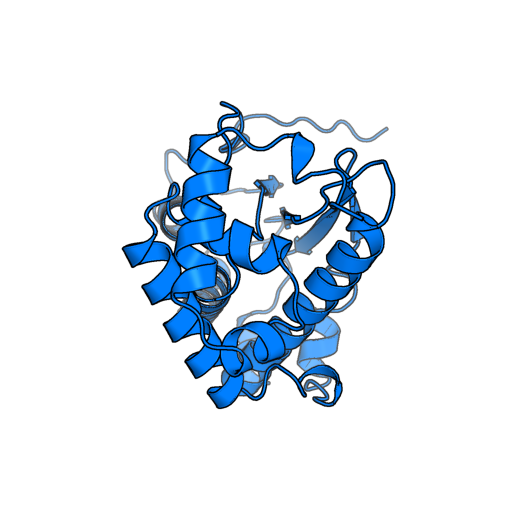A 1
ATOM 1820 C C . GLU A 1 223 ? 11.619 17.051 -3.133 1.00 37.50 223 GLU A C 1
ATOM 1822 O O . GLU A 1 223 ? 11.162 16.252 -2.310 1.00 37.50 223 GLU A O 1
ATOM 1827 N N . LYS A 1 224 ? 12.268 18.159 -2.757 1.00 34.31 224 LYS A N 1
ATOM 1828 C CA . LYS A 1 224 ? 12.497 18.637 -1.378 1.00 34.31 224 LYS A CA 1
ATOM 1829 C C . LYS A 1 224 ? 11.214 18.849 -0.542 1.00 34.31 224 LYS A C 1
ATOM 1831 O O . LYS A 1 224 ? 11.292 19.402 0.549 1.00 34.31 224 LYS A O 1
ATOM 1836 N N . GLU A 1 225 ? 10.047 18.428 -1.022 1.00 40.69 225 GLU A N 1
ATOM 1837 C CA . GLU A 1 225 ? 8.729 18.690 -0.432 1.00 40.69 225 GLU A CA 1
ATOM 1838 C C . GLU A 1 225 ? 8.124 17.490 0.315 1.00 40.69 225 GLU A C 1
ATOM 1840 O O . GLU A 1 225 ? 7.056 17.606 0.908 1.00 40.69 225 GLU A O 1
ATOM 1845 N N . THR A 1 226 ? 8.784 16.330 0.341 1.00 38.06 226 THR A N 1
ATOM 1846 C CA . THR A 1 226 ? 8.102 15.072 0.719 1.00 38.06 226 THR A CA 1
ATOM 1847 C C . THR A 1 226 ? 7.878 14.861 2.231 1.00 38.06 226 THR A C 1
ATOM 1849 O O . THR A 1 226 ? 7.358 13.830 2.645 1.00 38.06 226 THR A O 1
ATOM 1852 N N . THR A 1 227 ? 8.156 15.860 3.070 1.00 42.12 227 THR A N 1
ATOM 1853 C CA . THR A 1 227 ? 7.710 15.857 4.471 1.00 42.12 227 THR A CA 1
ATOM 1854 C C . THR A 1 227 ? 7.149 17.223 4.839 1.00 42.12 227 THR A C 1
ATOM 1856 O O . THR A 1 227 ? 7.683 17.916 5.703 1.00 42.12 227 THR A O 1
ATOM 1859 N N . VAL A 1 228 ? 6.035 17.630 4.222 1.00 41.97 228 VAL A N 1
ATOM 1860 C CA . VAL A 1 228 ? 5.180 18.646 4.852 1.00 41.97 228 VAL A CA 1
ATOM 1861 C C . VAL A 1 228 ? 4.384 17.958 5.960 1.00 41.97 228 VAL A C 1
ATOM 1863 O O . VAL A 1 228 ? 3.187 17.706 5.871 1.00 41.97 228 VAL A O 1
ATOM 1866 N N . ILE A 1 229 ? 5.091 17.649 7.043 1.00 42.81 229 ILE A N 1
ATOM 1867 C CA . ILE A 1 229 ? 4.486 17.597 8.362 1.00 42.81 229 ILE A CA 1
ATOM 1868 C C . ILE A 1 229 ? 4.029 19.037 8.632 1.00 42.81 229 ILE A C 1
ATOM 1870 O O . ILE A 1 229 ? 4.826 19.900 9.000 1.00 42.81 229 ILE A O 1
ATOM 1874 N N . CYS A 1 230 ? 2.773 19.339 8.305 1.00 31.47 230 CYS A N 1
ATOM 1875 C CA . CYS A 1 230 ? 2.243 20.693 8.380 1.00 31.47 230 CYS A CA 1
ATOM 1876 C C . CYS A 1 230 ? 2.283 21.185 9.831 1.00 31.47 230 CYS A C 1
ATOM 1878 O O . CYS A 1 230 ? 1.394 20.877 10.622 1.00 31.47 230 CYS A O 1
ATOM 1880 N N . LYS A 1 231 ? 3.291 21.997 10.171 1.00 29.58 231 LYS A N 1
ATOM 1881 C CA . LYS A 1 231 ? 3.131 23.005 11.225 1.00 29.58 231 LYS A CA 1
ATOM 1882 C C . LYS A 1 231 ? 2.209 24.139 10.767 1.00 29.58 231 LYS A C 1
ATOM 1884 O O . LYS A 1 231 ? 1.616 24.773 11.623 1.00 29.58 231 LYS A O 1
ATOM 1889 N N . GLU A 1 232 ? 1.982 24.332 9.465 1.00 33.12 232 GLU A N 1
ATOM 1890 C CA . GLU A 1 232 ? 1.015 25.307 8.949 1.00 33.12 232 GLU A CA 1
ATOM 1891 C C . GLU A 1 232 ? 0.447 24.855 7.594 1.00 33.12 232 GLU A C 1
ATOM 1893 O O . GLU A 1 232 ? 1.120 24.944 6.573 1.00 33.12 232 GLU A O 1
ATOM 1898 N N . ILE A 1 233 ? -0.804 24.391 7.563 1.00 31.48 233 ILE A N 1
ATOM 1899 C CA . ILE A 1 233 ? -1.693 24.656 6.425 1.00 31.48 233 ILE A CA 1
ATOM 1900 C C . ILE A 1 233 ? -3.012 25.149 7.020 1.00 31.48 233 ILE A C 1
ATOM 1902 O O . ILE A 1 233 ? -3.881 24.376 7.420 1.00 31.48 233 ILE A O 1
ATOM 1906 N N . LEU A 1 234 ? -3.136 26.474 7.073 1.00 27.02 234 LEU A N 1
ATOM 1907 C CA . LEU A 1 234 ? -4.419 27.156 6.988 1.00 27.02 234 LEU A CA 1
ATOM 1908 C C . LEU A 1 234 ? -5.031 26.799 5.627 1.00 27.02 234 LEU A C 1
ATOM 1910 O O . LEU A 1 234 ? -4.630 27.352 4.606 1.00 27.02 234 LEU A O 1
ATOM 1914 N N . ILE A 1 235 ? -6.000 25.884 5.598 1.00 24.25 235 ILE A N 1
ATOM 1915 C CA . ILE A 1 235 ? -7.020 25.920 4.548 1.00 24.25 235 ILE A CA 1
ATOM 1916 C C . ILE A 1 235 ? -8.192 26.684 5.143 1.00 24.25 235 ILE A C 1
ATOM 1918 O O . ILE A 1 235 ? -9.040 26.127 5.837 1.00 24.25 235 ILE A O 1
ATOM 1922 N N . THR A 1 236 ? -8.203 27.991 4.898 1.00 22.94 236 THR A N 1
ATOM 1923 C CA . THR A 1 236 ? -9.426 28.786 4.965 1.00 22.94 236 THR A CA 1
ATOM 1924 C C . THR A 1 236 ? -10.380 28.203 3.927 1.00 22.94 236 THR A C 1
ATOM 1926 O O . THR A 1 236 ? -10.140 28.317 2.726 1.00 22.94 236 THR A O 1
ATOM 1929 N N . ILE A 1 237 ? -11.422 27.521 4.392 1.00 23.39 237 ILE A N 1
ATOM 1930 C CA . ILE A 1 237 ? -12.547 27.107 3.557 1.00 23.39 237 ILE A CA 1
ATOM 1931 C C . ILE A 1 237 ? -13.383 28.371 3.314 1.00 23.39 237 ILE A C 1
ATOM 1933 O O . ILE A 1 237 ? -13.880 28.961 4.274 1.00 23.39 237 ILE A O 1
ATOM 1937 N N . PHE A 1 238 ? -13.483 28.801 2.055 1.00 27.89 238 PHE A N 1
ATOM 1938 C CA . PHE A 1 238 ? -14.621 29.589 1.577 1.00 27.89 238 PHE A CA 1
ATOM 1939 C C . PHE A 1 238 ? -15.662 28.629 1.007 1.00 27.89 238 PHE A C 1
ATOM 1941 O O . PHE A 1 238 ? -15.238 27.649 0.349 1.00 27.89 238 PHE A O 1
#

InterPro domains:
  IPR001251 CRAL-TRIO lipid binding domain [PF00650] (90-200)
  IPR001251 CRAL-TRIO lipi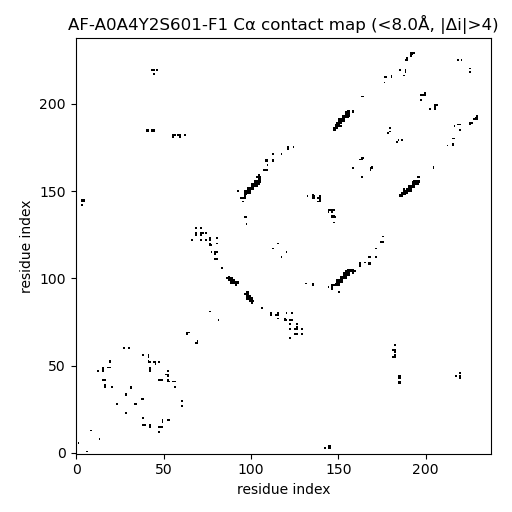d binding domain [PS50191] (77-218)
  IPR001251 CRAL-TRIO lipid binding domain [cd00170] (91-195)
  IPR036273 CRAL/TRIO, N-terminal domain superfamily [SSF46938] (7-72)
  IPR036865 CRAL-TRIO lipid binding domain superfamily [G3DSA:3.40.525.10] (5-220)
  IPR036865 CRAL-TRIO lipid binding domain superfamily [SSF52087] (84-201)

Mean predicted aligned error: 7.83 Å